Protein AF-A0A7X8ZPP8-F1 (afdb_monomer_lite)

Foldseek 3Di:
DPPVQQQDFLVVFPPCDPVNSVFCVVVVHGTNVSLLPQFFPDKDDQQDADAPVRDPDFFDKHWAKKAWADWDWDADPDPVTIWIWTWIHGPVGAIEIETAVVNPVCPVVRDHGAMWTKTFTWGCDPNHIYGDGIDTHHPVDPPQRNFIAGHGDGGDPDDSVNSLSSNVSPDLVDADQAPDDPVVCVVVVADGLSQLSCCCHTNPDVVSVVRSVVNVVVSVVVVVVVVVVVVVVVPPDDQDQDDDDPVNVVVCVPDPDHDDPVRVVVVVVVSCVSRDPDD

Sequence (279 aa):
MYRAELTKSLSSLPGVGKATIADYKNLKLSSLYDLLNLSPRLYDDRSQELTLSQLTTDKAQLVCKIKILDHTYFGERSARGRTLKVIAQDLKGTRLSLLCFGRNFLDRMLVVGSVWYFVGTVNHNMYEWQSSSFEVFNSAIKAGFGQILPIYPLSGNLNQKVIRRDMRNIPSNNTFEDELSEDIRTRQHLFSTDRAIREYNFPTNMCMQDIARKTLAFTELFYLELQILRNFTHQKHPVKEIQLTTLEKKLIASLPFSLTESQEKVLKEIRSDLSHKEM

Secondary structure (DSSP, 8-state):
--HHHHTSBGGGSTT--HHHHHHHHHTT--BHHHHHT---SEEEE--S---GGG--STTEEEEEEEEEEEEEEEE-SSTTTEEEEEEEEETT--EEEEEETT-TTHHHHS-TT-EEEEEEEEEEETTEEEEEEEEEEETTS-SSTTSEEEE----TT--HHHHHHHHHTS-TT-PPPPSS-HHHHHHHTPPPHHHHHHHHHS-SSHHHHHHHHHHHHHHHHHHHHHHHHHHHHHT----------HHHHHHHHHSSSPPPHHHHHHHHHHHHHHH----

pLDDT: mean 85.47, std 11.19, range [43.56, 97.06]

Radius of gyration: 30.18 Å; chains: 1; bounding box: 67×61×82 Å

Structure (mmCIF, N/CA/C/O backbone):
data_AF-A0A7X8ZPP8-F1
#
_entry.id   AF-A0A7X8ZPP8-F1
#
loop_
_atom_site.group_PDB
_atom_site.id
_atom_site.type_symbol
_atom_site.label_atom_id
_atom_site.label_alt_id
_atom_site.label_comp_id
_atom_site.label_asym_id
_atom_site.label_entity_id
_atom_site.label_seq_id
_atom_site.pdbx_PDB_ins_code
_atom_site.Cartn_x
_atom_site.Cartn_y
_atom_site.Cartn_z
_atom_site.occupancy
_atom_site.B_iso_or_equiv
_atom_site.auth_seq_id
_atom_site.auth_comp_id
_atom_site.auth_asym_id
_atom_site.auth_atom_id
_atom_site.pdbx_PDB_model_num
ATOM 1 N N . MET A 1 1 ? -11.664 -16.940 13.142 1.00 50.59 1 MET A N 1
ATOM 2 C CA . MET A 1 1 ? -10.310 -17.531 13.100 1.00 50.59 1 MET A CA 1
ATOM 3 C C . MET A 1 1 ? -9.886 -17.961 14.496 1.00 50.59 1 MET A C 1
ATOM 5 O O . MET A 1 1 ? -10.017 -17.177 15.428 1.00 50.59 1 MET A O 1
ATOM 9 N N . TYR A 1 2 ? -9.260 -19.136 14.641 1.00 47.59 2 TYR A N 1
ATOM 10 C CA . TYR A 1 2 ? -8.505 -19.444 15.858 1.00 47.59 2 TYR A CA 1
ATOM 11 C C . TYR A 1 2 ? -7.312 -18.484 15.969 1.00 47.59 2 TYR A C 1
ATOM 13 O O . TYR A 1 2 ? -6.327 -18.617 15.242 1.00 47.59 2 TYR A O 1
ATOM 21 N N . ARG A 1 3 ? -7.397 -17.518 16.896 1.00 57.09 3 ARG A N 1
ATOM 22 C CA . ARG A 1 3 ? -6.348 -16.536 17.255 1.00 57.09 3 ARG A CA 1
ATOM 23 C C . ARG A 1 3 ? -4.916 -17.106 17.277 1.00 57.09 3 ARG A C 1
ATOM 25 O O . ARG A 1 3 ? -3.973 -16.371 17.015 1.00 57.09 3 ARG A O 1
ATOM 32 N N . ALA A 1 4 ? -4.757 -18.400 17.555 1.00 60.41 4 ALA A N 1
ATOM 33 C CA . ALA A 1 4 ? -3.478 -19.097 17.674 1.00 60.41 4 ALA A CA 1
ATOM 34 C C . ALA A 1 4 ? -2.614 -19.136 16.397 1.00 60.41 4 ALA A C 1
ATOM 36 O O . ALA A 1 4 ? -1.395 -19.234 16.496 1.00 60.41 4 ALA A O 1
ATOM 37 N N . GLU A 1 5 ? -3.197 -19.083 15.195 1.00 69.25 5 GLU A N 1
ATOM 38 C CA . GLU A 1 5 ? -2.392 -19.127 13.964 1.00 69.25 5 GLU A CA 1
ATOM 39 C C . GLU A 1 5 ? -1.838 -17.761 13.550 1.00 69.25 5 GLU A C 1
ATOM 41 O O . GLU A 1 5 ? -0.750 -17.695 12.983 1.00 69.25 5 GLU A O 1
ATOM 46 N N . LEU A 1 6 ? -2.538 -16.672 13.872 1.00 71.69 6 LEU A N 1
ATOM 47 C CA . LEU A 1 6 ? -2.096 -15.306 13.568 1.00 71.69 6 LEU A CA 1
ATOM 48 C C . LEU A 1 6 ? -1.015 -14.802 14.522 1.00 71.69 6 LEU A C 1
ATOM 50 O O . LEU A 1 6 ? -0.241 -13.921 14.157 1.00 71.69 6 LEU A O 1
ATOM 54 N N . THR A 1 7 ? -0.928 -15.382 15.719 1.00 80.38 7 THR A N 1
ATOM 55 C CA . THR A 1 7 ? 0.147 -15.109 16.680 1.00 80.38 7 THR A CA 1
ATOM 56 C C . THR A 1 7 ? 1.445 -15.842 16.341 1.00 80.38 7 THR A C 1
ATOM 58 O O . THR A 1 7 ? 2.456 -15.629 17.013 1.00 80.38 7 THR A O 1
ATOM 61 N N . LYS A 1 8 ? 1.460 -16.681 15.290 1.00 85.06 8 LYS A N 1
ATOM 62 C CA . LYS A 1 8 ? 2.694 -17.295 14.790 1.00 85.06 8 LYS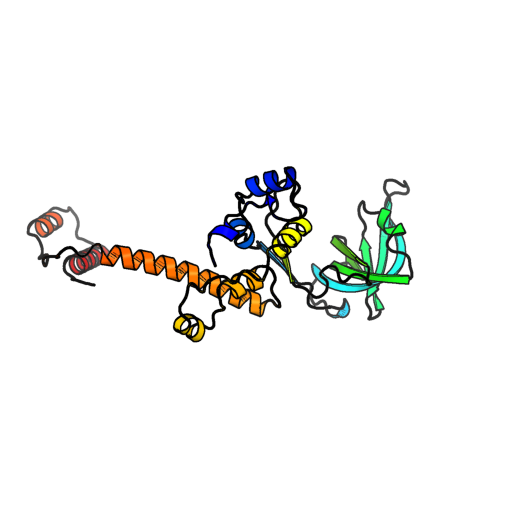 A CA 1
ATOM 63 C C . LYS A 1 8 ? 3.693 -16.211 14.397 1.00 85.06 8 LYS A C 1
ATOM 65 O O . LYS A 1 8 ? 3.344 -15.161 13.854 1.00 85.06 8 LYS A O 1
ATOM 70 N N . SER A 1 9 ? 4.963 -16.500 14.661 1.00 88.38 9 SER A N 1
ATOM 71 C CA . SER A 1 9 ? 6.057 -15.603 14.315 1.00 88.38 9 SER A CA 1
ATOM 72 C C . SER A 1 9 ? 6.215 -15.471 12.799 1.00 88.38 9 SER A C 1
ATOM 74 O O . SER A 1 9 ? 5.992 -16.424 12.045 1.00 88.38 9 SER A O 1
ATOM 76 N N . LEU A 1 10 ? 6.695 -14.304 12.367 1.00 88.31 10 LEU A N 1
ATOM 77 C CA . LEU A 1 10 ? 7.056 -14.009 10.977 1.00 88.31 10 LEU A CA 1
ATOM 78 C C . LEU A 1 10 ? 8.102 -14.975 10.396 1.00 88.31 10 LEU A C 1
ATOM 80 O O . LEU A 1 10 ? 8.176 -15.129 9.182 1.00 88.31 10 LEU A O 1
ATOM 84 N N . SER A 1 11 ? 8.875 -15.669 11.240 1.00 88.44 11 SER A N 1
ATOM 85 C CA . SER A 1 11 ? 9.821 -16.712 10.813 1.00 88.44 11 SER A CA 1
ATOM 86 C C . SER A 1 11 ? 9.164 -17.912 10.124 1.00 88.44 11 SER A C 1
ATOM 88 O O . SER A 1 11 ? 9.857 -18.683 9.467 1.00 88.44 11 SER A O 1
ATOM 90 N N . SER A 1 12 ? 7.848 -18.084 10.276 1.00 88.19 12 SER A N 1
ATOM 91 C CA . SER A 1 12 ? 7.092 -19.138 9.593 1.00 88.19 12 SER A CA 1
ATOM 92 C C . SER A 1 12 ? 6.910 -18.882 8.093 1.00 88.19 12 SER A C 1
ATOM 94 O O . SER A 1 12 ? 6.611 -19.818 7.352 1.00 88.19 12 SER A O 1
ATOM 96 N N . LEU A 1 13 ? 7.102 -17.641 7.629 1.00 87.56 13 LEU A N 1
ATOM 97 C CA . LEU A 1 13 ? 6.945 -17.289 6.223 1.00 87.56 13 LEU A CA 1
ATOM 98 C C . LEU A 1 13 ? 8.173 -17.706 5.397 1.00 87.56 13 LEU A C 1
ATOM 100 O O . LEU A 1 13 ? 9.319 -17.480 5.806 1.00 87.56 13 LEU A O 1
ATOM 104 N N . PRO A 1 14 ? 7.966 -18.260 4.191 1.00 86.69 14 PRO A N 1
ATOM 105 C CA . PRO A 1 14 ? 9.067 -18.670 3.336 1.00 86.69 14 PRO A CA 1
ATOM 106 C C . PRO A 1 14 ? 9.884 -17.453 2.885 1.00 86.69 14 PRO A C 1
ATOM 108 O O . PRO A 1 14 ? 9.355 -16.469 2.367 1.00 86.69 14 PRO A O 1
ATOM 111 N N . GLY A 1 15 ? 11.206 -17.535 3.058 1.00 84.19 15 GLY A N 1
ATOM 112 C CA . GLY A 1 15 ? 12.135 -16.474 2.663 1.00 84.19 15 GLY A CA 1
ATOM 113 C C . GLY A 1 15 ? 12.248 -15.310 3.653 1.00 84.19 15 GLY A C 1
ATOM 114 O O . GLY A 1 15 ? 12.844 -14.289 3.293 1.00 84.19 15 GLY A O 1
ATOM 115 N N . VAL A 1 16 ? 11.707 -15.444 4.870 1.00 89.25 16 VAL A N 1
ATOM 116 C CA . VAL A 1 16 ? 11.906 -14.498 5.978 1.00 89.25 16 VAL A CA 1
ATOM 117 C C . VAL A 1 16 ? 13.042 -14.995 6.877 1.00 89.25 16 VAL A C 1
ATOM 119 O O . VAL A 1 16 ? 12.893 -15.929 7.660 1.00 89.25 16 VAL A O 1
ATOM 122 N N . GLY A 1 17 ? 14.219 -14.379 6.732 1.00 89.69 17 GLY A N 1
ATOM 123 C CA . GLY A 1 17 ? 15.415 -14.709 7.513 1.00 89.69 17 GLY A CA 1
ATOM 124 C C . GLY A 1 17 ? 15.583 -13.846 8.768 1.00 89.69 17 GLY A C 1
ATOM 125 O O . GLY A 1 17 ? 14.844 -12.889 8.995 1.00 89.69 17 GLY A O 1
ATOM 126 N N . LYS A 1 18 ? 16.624 -14.132 9.565 1.00 89.50 18 LYS A N 1
ATOM 127 C CA . LYS A 1 18 ? 16.935 -13.392 10.808 1.00 89.50 18 LYS A CA 1
ATOM 128 C C . LYS A 1 18 ? 17.072 -11.877 10.597 1.00 89.50 18 LYS A C 1
ATOM 130 O O . LYS A 1 18 ? 16.574 -11.113 11.416 1.00 89.50 18 LYS A O 1
ATOM 135 N N . ALA A 1 19 ? 17.709 -11.457 9.501 1.00 89.50 19 ALA A N 1
ATOM 136 C CA . ALA A 1 19 ? 17.860 -10.043 9.152 1.00 89.50 19 ALA A CA 1
ATOM 137 C C . ALA A 1 19 ? 16.503 -9.371 8.876 1.00 89.50 19 ALA A C 1
ATOM 139 O O . ALA A 1 19 ? 16.194 -8.345 9.469 1.00 89.50 19 ALA A O 1
ATOM 140 N N . THR A 1 20 ? 15.651 -10.003 8.063 1.00 91.25 20 THR A N 1
ATOM 141 C CA . THR A 1 20 ? 14.299 -9.507 7.754 1.00 91.25 20 THR A CA 1
ATOM 142 C C . THR A 1 20 ? 13.436 -9.392 9.013 1.00 91.25 20 THR A C 1
ATOM 144 O O . THR A 1 20 ? 12.707 -8.422 9.177 1.00 91.25 20 THR A O 1
ATOM 147 N N . ILE A 1 21 ? 13.550 -10.347 9.944 1.00 93.06 21 ILE A N 1
ATOM 148 C CA . ILE A 1 21 ? 12.845 -10.299 11.235 1.00 93.06 21 ILE A CA 1
ATOM 149 C C . ILE A 1 21 ? 13.318 -9.115 12.085 1.00 93.06 21 ILE A C 1
ATOM 151 O O . ILE A 1 21 ? 12.498 -8.474 12.737 1.00 93.06 21 ILE A O 1
ATOM 155 N N . ALA A 1 22 ? 14.621 -8.820 12.102 1.00 93.06 22 ALA A N 1
ATOM 156 C CA . ALA A 1 22 ? 15.146 -7.661 12.822 1.00 93.06 22 ALA A CA 1
ATOM 157 C C . ALA A 1 22 ? 14.585 -6.349 12.249 1.00 93.06 22 ALA A C 1
ATOM 159 O O . ALA A 1 22 ? 14.131 -5.494 13.007 1.00 93.06 22 ALA A O 1
ATOM 160 N N . ASP A 1 23 ? 14.514 -6.236 10.922 1.00 93.62 23 ASP A N 1
ATOM 161 C CA . ASP A 1 23 ? 13.923 -5.070 10.265 1.00 93.62 23 ASP A CA 1
ATOM 162 C C . ASP A 1 23 ? 12.411 -4.951 10.540 1.00 93.62 23 ASP A C 1
ATOM 164 O O . ASP A 1 23 ? 11.914 -3.856 10.810 1.00 93.62 23 ASP A O 1
ATOM 168 N N . TYR A 1 24 ? 11.672 -6.067 10.563 1.00 94.62 24 TYR A N 1
ATOM 169 C CA . TYR A 1 24 ? 10.256 -6.076 10.954 1.00 94.62 24 TYR A CA 1
ATOM 170 C C . TYR A 1 24 ? 10.042 -5.663 12.415 1.00 94.62 24 TYR A C 1
ATOM 172 O O . TYR A 1 24 ? 9.111 -4.912 12.711 1.00 94.62 24 TYR A O 1
ATOM 180 N N . LYS A 1 25 ? 10.936 -6.059 13.327 1.00 93.88 25 LYS A N 1
ATOM 181 C CA . LYS A 1 25 ? 10.892 -5.608 14.727 1.00 93.88 25 LYS A CA 1
ATOM 182 C C . LYS A 1 25 ? 11.075 -4.099 14.860 1.00 93.88 25 LYS A C 1
ATOM 184 O O . LYS A 1 25 ? 10.429 -3.500 15.716 1.00 93.88 25 LYS A O 1
ATOM 189 N N . ASN A 1 26 ? 11.876 -3.467 14.000 1.00 93.81 26 ASN A N 1
ATOM 190 C CA . ASN A 1 26 ? 11.997 -2.004 13.975 1.00 93.81 26 ASN A CA 1
ATOM 191 C C . ASN A 1 26 ? 10.672 -1.322 13.587 1.00 93.81 26 ASN A C 1
ATOM 193 O O . ASN A 1 26 ? 10.409 -0.201 14.015 1.00 93.81 26 ASN A O 1
ATOM 197 N N . LEU A 1 27 ? 9.819 -2.006 12.816 1.00 92.44 27 LEU A N 1
ATOM 198 C CA . LEU A 1 27 ? 8.443 -1.590 12.517 1.00 92.44 27 LEU A CA 1
ATOM 199 C C . LEU A 1 27 ? 7.430 -2.023 13.592 1.00 92.44 27 LEU A C 1
ATOM 201 O O . LEU A 1 27 ? 6.233 -1.821 13.410 1.00 92.44 27 LEU A O 1
ATOM 205 N N . LYS A 1 28 ? 7.897 -2.590 14.713 1.00 93.81 28 LYS A N 1
ATOM 206 C CA . LYS A 1 28 ? 7.081 -3.172 15.791 1.00 93.81 28 LYS A CA 1
ATOM 207 C C . LYS A 1 28 ? 6.188 -4.331 15.329 1.00 93.81 28 LYS A C 1
ATOM 209 O O . LYS A 1 28 ? 5.143 -4.572 15.920 1.00 93.81 28 LYS A O 1
ATOM 214 N N . LEU A 1 29 ? 6.614 -5.064 14.300 1.00 93.69 29 LEU A N 1
ATOM 215 C CA . LEU A 1 29 ? 5.901 -6.227 13.776 1.00 93.69 29 LEU A CA 1
ATOM 216 C C . LEU A 1 29 ? 6.565 -7.511 14.278 1.00 93.69 29 LEU A C 1
ATOM 218 O O . LEU A 1 29 ? 7.774 -7.703 14.119 1.00 93.69 29 LEU A O 1
ATOM 222 N N . SER A 1 30 ? 5.780 -8.395 14.890 1.00 91.75 30 SER A N 1
ATOM 223 C CA . SER A 1 30 ? 6.278 -9.625 15.519 1.00 91.75 30 SER A CA 1
ATOM 224 C C . SER A 1 30 ? 5.565 -10.893 15.048 1.00 91.75 30 SER A C 1
ATOM 226 O O . SER A 1 30 ? 6.145 -11.985 15.098 1.00 91.75 30 SER A O 1
ATOM 228 N N . SER A 1 31 ? 4.342 -10.745 14.543 1.00 92.00 31 SER A N 1
ATOM 229 C CA . SER A 1 31 ? 3.442 -11.837 14.188 1.00 92.00 31 SER A CA 1
ATOM 230 C C . SER A 1 31 ? 2.804 -11.651 12.810 1.00 92.00 31 SER A C 1
ATOM 232 O O . SER A 1 31 ? 2.847 -10.563 12.230 1.00 92.00 31 SER A O 1
ATOM 234 N N . LEU A 1 32 ? 2.189 -12.718 12.286 1.00 90.00 32 LEU A N 1
ATOM 235 C CA . LEU A 1 32 ? 1.402 -12.647 11.049 1.00 90.00 32 LEU A CA 1
ATOM 236 C C . LEU A 1 32 ? 0.230 -11.659 11.177 1.00 90.00 32 LEU A C 1
ATOM 238 O O . LEU A 1 32 ? -0.088 -10.968 10.212 1.00 90.00 32 LEU A O 1
ATOM 242 N N . TYR A 1 33 ? -0.370 -11.559 12.369 1.00 87.06 33 TYR A N 1
ATOM 243 C CA . TYR A 1 33 ? -1.393 -10.561 12.692 1.00 87.06 33 TYR A CA 1
ATOM 244 C C . TYR A 1 33 ? -0.894 -9.134 12.473 1.00 87.06 33 TYR A C 1
ATOM 246 O O . TYR A 1 33 ? -1.544 -8.345 11.789 1.00 87.06 33 TYR A O 1
ATOM 254 N N . ASP A 1 34 ? 0.271 -8.813 13.042 1.00 90.69 34 ASP A N 1
ATOM 255 C CA . ASP A 1 34 ? 0.838 -7.467 12.958 1.00 90.69 34 ASP A CA 1
ATOM 256 C C . ASP A 1 34 ? 1.119 -7.103 11.498 1.00 90.69 34 ASP A C 1
ATOM 258 O O . ASP A 1 34 ? 0.855 -5.981 11.073 1.00 90.69 34 ASP A O 1
ATOM 262 N N . LEU A 1 35 ? 1.622 -8.066 10.718 1.00 91.69 35 LEU A N 1
ATOM 263 C CA . LEU A 1 35 ? 1.911 -7.860 9.304 1.00 91.69 35 LEU A CA 1
ATOM 264 C C . LEU A 1 35 ? 0.636 -7.596 8.490 1.00 91.69 35 LEU A C 1
ATOM 266 O O . LEU A 1 35 ? 0.634 -6.663 7.698 1.00 91.69 35 LEU A O 1
ATOM 270 N N . LEU A 1 36 ? -0.452 -8.342 8.714 1.00 89.00 36 LEU A N 1
ATOM 271 C CA . LEU A 1 36 ? -1.734 -8.117 8.019 1.00 89.00 36 LEU A CA 1
ATOM 272 C C . LEU A 1 36 ? -2.368 -6.765 8.345 1.00 89.00 36 LEU A C 1
ATOM 274 O O . LEU A 1 36 ? -2.995 -6.153 7.479 1.00 89.00 36 LEU A O 1
ATOM 278 N N . ASN A 1 37 ? -2.188 -6.306 9.583 1.00 87.88 37 ASN A N 1
ATOM 279 C CA . ASN A 1 37 ? -2.678 -5.012 10.047 1.00 87.88 37 ASN A CA 1
ATOM 280 C C . ASN A 1 37 ? -1.734 -3.852 9.712 1.00 87.88 37 ASN A C 1
ATOM 282 O O . ASN A 1 37 ? -2.053 -2.691 9.988 1.00 87.88 37 ASN A O 1
ATOM 286 N N . LEU A 1 38 ? -0.582 -4.129 9.093 1.00 92.69 38 LEU A N 1
ATOM 287 C CA . LEU A 1 38 ? 0.282 -3.081 8.587 1.00 92.69 38 LEU A CA 1
ATOM 288 C C . LEU A 1 38 ? -0.425 -2.362 7.437 1.00 92.69 38 LEU A C 1
ATOM 290 O O . LEU A 1 38 ? -0.516 -2.867 6.324 1.00 92.69 38 LEU A O 1
ATOM 294 N N . SER A 1 39 ? -0.890 -1.146 7.699 1.00 91.56 39 SER A N 1
ATOM 295 C CA . SER A 1 39 ? -1.604 -0.359 6.697 1.00 91.56 39 SER A CA 1
ATOM 296 C C . SER A 1 39 ? -0.669 0.166 5.596 1.00 91.56 39 SER A C 1
ATOM 298 O O . SER A 1 39 ? 0.375 0.757 5.910 1.00 91.56 39 SER A O 1
ATOM 300 N N . PRO A 1 40 ? -1.040 0.027 4.307 1.00 95.00 40 PRO A N 1
ATOM 301 C CA . PRO A 1 40 ? -0.387 0.757 3.228 1.00 95.00 40 PRO A CA 1
ATOM 302 C C . PRO A 1 40 ? -0.494 2.271 3.458 1.00 95.00 40 PRO A C 1
ATOM 304 O O . PRO A 1 40 ? -1.539 2.781 3.852 1.00 95.00 40 PRO A O 1
ATOM 307 N N . ARG A 1 41 ? 0.586 3.008 3.187 1.00 94.44 41 ARG A N 1
ATOM 308 C CA . ARG A 1 41 ? 0.603 4.481 3.220 1.00 94.44 41 ARG A CA 1
ATOM 309 C C . ARG A 1 41 ? -0.027 5.085 1.971 1.00 94.44 41 ARG A C 1
ATOM 311 O O . ARG A 1 41 ? -0.630 6.147 2.041 1.00 94.44 41 ARG A O 1
ATOM 318 N N . LEU A 1 42 ? 0.188 4.432 0.834 1.00 92.75 42 LEU A N 1
ATOM 319 C CA . LEU A 1 42 ? -0.253 4.848 -0.493 1.00 92.75 42 LEU A CA 1
ATOM 320 C C . LEU A 1 42 ? -0.488 3.604 -1.353 1.00 92.75 42 LEU A C 1
ATOM 322 O O . LEU A 1 42 ? -0.045 2.508 -1.001 1.00 92.75 42 LEU A O 1
ATOM 326 N N . TYR A 1 43 ? -1.124 3.795 -2.503 1.00 91.94 43 TYR A N 1
ATOM 327 C CA . TYR A 1 43 ? -1.281 2.773 -3.530 1.00 91.94 43 TYR A CA 1
ATOM 328 C C . TYR A 1 43 ? -0.689 3.284 -4.839 1.00 91.94 43 TYR A C 1
ATOM 330 O O . TYR A 1 43 ? -0.866 4.443 -5.202 1.00 91.94 43 TYR A O 1
ATOM 338 N N . ASP A 1 44 ? 0.042 2.411 -5.516 1.00 88.50 44 ASP A N 1
ATOM 339 C CA . ASP A 1 44 ? 0.571 2.625 -6.856 1.00 88.50 44 ASP A CA 1
ATOM 340 C C . ASP A 1 44 ? -0.379 1.946 -7.847 1.00 88.50 44 ASP A C 1
ATOM 342 O O . ASP A 1 44 ? -0.378 0.714 -7.967 1.00 88.50 44 ASP A O 1
ATOM 346 N N . ASP A 1 45 ? -1.248 2.734 -8.480 1.00 87.62 45 ASP A N 1
ATOM 347 C CA . ASP A 1 45 ? -2.239 2.228 -9.426 1.00 87.62 45 ASP A CA 1
ATOM 348 C C . ASP A 1 45 ? -1.597 1.987 -10.797 1.00 87.62 45 ASP A C 1
ATOM 350 O O . ASP A 1 45 ? -1.305 2.910 -11.557 1.00 87.62 45 ASP A O 1
ATOM 354 N N . ARG A 1 46 ? -1.386 0.706 -11.113 1.00 86.75 46 ARG A N 1
ATOM 355 C CA . ARG A 1 46 ? -0.888 0.243 -12.413 1.00 86.75 46 ARG A CA 1
ATOM 356 C C . ARG A 1 46 ? -1.965 -0.517 -13.187 1.00 86.75 46 ARG A C 1
ATOM 358 O O . ARG A 1 46 ? -1.624 -1.325 -14.052 1.00 86.75 46 ARG A O 1
ATOM 365 N N . SER A 1 47 ? -3.243 -0.332 -12.838 1.00 82.19 47 SER A N 1
ATOM 366 C CA . SER A 1 47 ? -4.376 -1.045 -13.439 1.00 82.19 47 SER A CA 1
ATOM 367 C C . SER A 1 47 ? -4.759 -0.504 -14.815 1.00 82.19 47 SER A C 1
ATOM 369 O O . SER A 1 47 ? -5.150 -1.278 -15.688 1.00 82.19 47 SER A O 1
ATOM 371 N N . GLN A 1 48 ? -4.605 0.804 -15.024 1.00 81.12 48 GLN A N 1
ATOM 372 C CA . GLN A 1 48 ? -4.988 1.466 -16.264 1.00 81.12 48 GLN A CA 1
ATOM 373 C C . GLN A 1 48 ? -3.789 1.656 -17.189 1.00 81.12 48 GLN A C 1
ATOM 375 O O . GLN A 1 48 ? -2.799 2.296 -16.835 1.00 81.12 48 GLN A O 1
ATOM 380 N N . GLU A 1 49 ? -3.904 1.122 -18.405 1.00 82.06 49 GLU A N 1
ATOM 381 C CA . GLU A 1 49 ? -2.978 1.451 -19.481 1.00 82.06 49 GLU A CA 1
ATOM 382 C C . GLU A 1 49 ? -3.333 2.826 -20.044 1.00 82.06 49 GLU A C 1
ATOM 384 O O . GLU A 1 49 ? -4.406 3.018 -20.618 1.00 82.06 49 GLU A O 1
ATOM 389 N N . LEU A 1 50 ? -2.416 3.776 -19.898 1.00 83.44 50 LEU A N 1
ATOM 390 C CA . LEU A 1 50 ? -2.531 5.098 -20.500 1.00 83.44 50 LEU A CA 1
ATOM 391 C C . LEU A 1 50 ? -1.588 5.200 -21.698 1.00 83.44 50 LEU A C 1
ATOM 393 O O . LEU A 1 50 ? -0.563 4.530 -21.777 1.00 83.44 50 LEU A O 1
ATOM 397 N N . THR A 1 51 ? -1.928 6.055 -22.650 1.00 83.25 51 THR A N 1
ATOM 398 C CA . THR A 1 51 ? -1.036 6.446 -23.750 1.00 83.25 51 THR A CA 1
ATOM 399 C C . THR A 1 51 ? -0.513 7.851 -23.509 1.00 83.25 51 THR A C 1
ATOM 401 O O . THR A 1 51 ? -1.157 8.639 -22.817 1.00 83.25 51 THR A O 1
ATOM 404 N N . LEU A 1 52 ? 0.641 8.193 -24.087 1.00 82.69 52 LEU A N 1
ATOM 405 C CA . LEU A 1 52 ? 1.237 9.523 -23.897 1.00 82.69 52 LEU A CA 1
ATOM 406 C C . LEU A 1 52 ? 0.293 10.633 -24.368 1.00 82.69 52 LEU A C 1
ATOM 408 O O . LEU A 1 52 ? 0.202 11.680 -23.739 1.00 82.69 52 LEU A O 1
ATOM 412 N N . SER A 1 53 ? -0.475 10.376 -25.428 1.00 81.06 53 SER A N 1
ATOM 413 C CA . SER A 1 53 ? -1.463 11.320 -25.963 1.00 81.06 53 SER A CA 1
ATOM 414 C C . SER A 1 53 ? -2.675 11.548 -25.047 1.00 81.06 53 SER A C 1
ATOM 416 O O . SER A 1 53 ? -3.442 12.471 -25.293 1.00 81.06 53 SER A O 1
ATOM 418 N N . GLN A 1 54 ? -2.896 10.699 -24.036 1.00 81.50 54 GLN A N 1
ATOM 419 C CA . GLN A 1 54 ? -4.005 10.830 -23.078 1.00 81.50 54 GLN A CA 1
ATOM 420 C C . GLN A 1 54 ? -3.618 11.619 -21.824 1.00 81.50 54 GLN A C 1
ATOM 422 O O . GLN A 1 54 ? -4.474 11.872 -20.979 1.00 81.50 54 GLN A O 1
ATOM 427 N N . LEU A 1 55 ? -2.346 11.985 -21.673 1.00 79.94 55 LEU A N 1
ATOM 428 C CA . LEU A 1 55 ? -1.882 12.693 -20.491 1.00 79.94 55 LEU A CA 1
ATOM 429 C C . LEU A 1 55 ? -2.325 14.151 -20.544 1.00 79.94 55 LEU A C 1
ATOM 431 O O . LEU A 1 55 ? -1.966 14.900 -21.447 1.00 79.94 55 LEU A O 1
ATOM 435 N N . THR A 1 56 ? -3.109 14.547 -19.547 1.00 69.19 56 THR A N 1
ATOM 436 C CA . THR A 1 56 ? -3.680 15.895 -19.427 1.00 69.19 56 THR A CA 1
ATOM 437 C C . THR A 1 56 ? -2.810 16.846 -18.612 1.00 69.19 56 THR A C 1
ATOM 439 O O . THR A 1 56 ? -3.125 18.029 -18.506 1.00 69.19 56 THR A O 1
ATOM 442 N N . THR A 1 57 ? -1.759 16.343 -17.964 1.00 71.00 57 THR A N 1
ATOM 443 C CA . THR A 1 57 ? -0.990 17.095 -16.967 1.00 71.00 57 THR A CA 1
ATOM 444 C C . THR A 1 57 ? 0.489 16.748 -17.052 1.00 71.00 57 THR A C 1
ATOM 446 O O . THR A 1 57 ? 0.859 15.582 -17.202 1.00 71.00 57 THR A O 1
ATOM 449 N N . ASP A 1 58 ? 1.337 17.763 -16.898 1.00 69.69 58 ASP A N 1
ATOM 450 C CA . ASP A 1 58 ? 2.769 17.571 -16.696 1.00 69.69 58 ASP A CA 1
ATOM 451 C C . ASP A 1 58 ? 3.024 16.862 -15.356 1.00 69.69 58 ASP A C 1
ATOM 453 O O . ASP A 1 58 ? 2.415 17.211 -14.346 1.00 69.69 58 ASP A O 1
ATOM 457 N N . LYS A 1 59 ? 3.943 15.886 -15.324 1.00 75.56 59 LYS A N 1
ATOM 458 C CA . LYS A 1 59 ? 4.238 15.010 -14.165 1.00 75.56 59 LYS A CA 1
ATOM 459 C C . LYS A 1 59 ? 3.176 13.949 -13.862 1.00 75.56 59 LYS A C 1
ATOM 461 O O . LYS A 1 59 ? 3.084 13.484 -12.726 1.00 75.56 59 LYS A O 1
ATOM 466 N N . ALA A 1 60 ? 2.410 13.514 -14.858 1.00 79.69 60 ALA A N 1
ATOM 467 C CA . ALA A 1 60 ? 1.512 12.376 -14.695 1.00 79.69 60 ALA A CA 1
ATOM 468 C C . ALA A 1 60 ? 2.284 11.047 -14.578 1.00 79.69 60 ALA A C 1
ATOM 470 O O . ALA A 1 60 ? 3.336 10.853 -15.198 1.00 79.69 60 ALA A O 1
ATOM 471 N N . GLN A 1 61 ? 1.747 10.115 -13.789 1.00 85.12 61 GLN A N 1
ATOM 472 C CA . GLN A 1 61 ? 2.199 8.729 -13.798 1.00 85.12 61 GLN A CA 1
ATOM 473 C C . GLN A 1 61 ? 1.654 8.040 -15.053 1.00 85.12 61 GLN A C 1
ATOM 475 O O . GLN A 1 61 ? 0.455 8.066 -15.315 1.00 85.12 61 GLN A O 1
ATOM 480 N N . LEU A 1 62 ? 2.541 7.422 -15.826 1.00 87.06 62 LEU A N 1
ATOM 481 C CA . LEU A 1 62 ? 2.204 6.700 -17.044 1.00 87.06 62 LEU A CA 1
ATOM 482 C C . LEU A 1 62 ? 2.533 5.221 -16.862 1.00 87.06 62 LEU A C 1
ATOM 484 O O . LEU A 1 62 ? 3.670 4.861 -16.547 1.00 87.06 62 LEU A O 1
ATOM 488 N N . VAL A 1 63 ? 1.538 4.375 -17.116 1.00 89.12 63 VAL A N 1
ATOM 489 C CA . VAL A 1 63 ? 1.675 2.920 -17.197 1.00 89.12 63 VAL A CA 1
ATOM 490 C C . VAL A 1 63 ? 1.305 2.496 -18.610 1.00 89.12 63 VAL A C 1
ATOM 492 O O . VAL A 1 63 ? 0.162 2.655 -19.024 1.00 89.12 63 VAL A O 1
ATOM 495 N N . CYS A 1 64 ? 2.274 2.006 -19.385 1.00 89.38 64 CYS A N 1
ATOM 496 C CA . CYS A 1 64 ? 2.042 1.647 -20.786 1.00 89.38 64 CYS A CA 1
ATOM 497 C C . CYS A 1 64 ? 3.051 0.620 -21.306 1.00 89.38 64 CYS A C 1
ATOM 499 O O . CYS A 1 64 ? 4.046 0.313 -20.651 1.00 89.38 64 CYS A O 1
ATOM 501 N N . LYS A 1 65 ? 2.815 0.086 -22.507 1.00 90.62 65 LYS A N 1
ATOM 502 C CA . LYS A 1 65 ? 3.839 -0.655 -23.253 1.00 90.62 65 LYS A CA 1
ATOM 503 C C . LYS A 1 65 ? 4.625 0.305 -24.133 1.00 90.62 65 LYS A C 1
ATOM 505 O O . LYS A 1 65 ? 4.033 1.067 -24.896 1.00 90.62 65 LYS A O 1
ATOM 510 N N . ILE A 1 66 ? 5.946 0.198 -24.074 1.00 92.62 66 ILE A N 1
ATOM 511 C CA . ILE A 1 66 ? 6.865 0.963 -24.910 1.00 92.62 66 ILE A CA 1
ATOM 512 C C . ILE A 1 66 ? 7.718 0.037 -25.770 1.00 92.62 6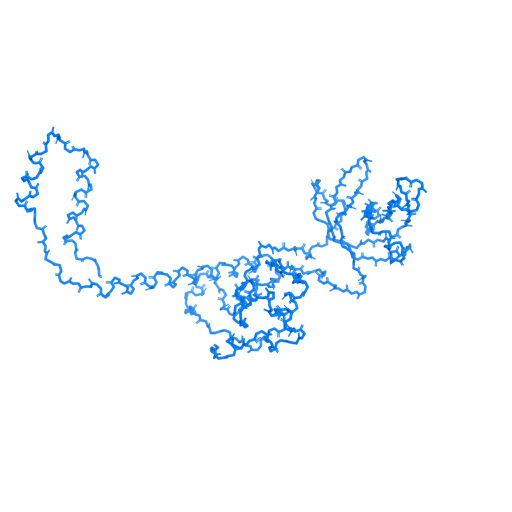6 ILE A C 1
ATOM 514 O O . ILE A 1 66 ? 8.119 -1.045 -25.336 1.00 92.62 66 ILE A O 1
ATOM 518 N N . LYS A 1 67 ? 8.021 0.475 -26.990 1.00 94.44 67 LYS A N 1
ATOM 519 C CA . LYS A 1 67 ? 9.013 -0.148 -27.868 1.00 94.44 67 LYS A CA 1
ATOM 520 C C . LYS A 1 67 ? 10.272 0.705 -27.882 1.00 94.44 67 LYS A C 1
ATOM 522 O O . LYS A 1 67 ? 10.186 1.912 -28.101 1.00 94.44 67 LYS A O 1
ATOM 527 N N . ILE A 1 68 ? 11.427 0.082 -27.678 1.00 96.06 68 ILE A N 1
ATOM 528 C CA . ILE A 1 68 ? 12.712 0.782 -27.732 1.00 96.06 68 ILE A CA 1
ATOM 529 C C . ILE A 1 68 ? 13.089 1.043 -29.190 1.00 96.06 68 ILE A C 1
ATOM 531 O O . ILE A 1 68 ? 13.051 0.129 -30.016 1.00 96.06 68 ILE A O 1
ATOM 535 N N . LEU A 1 69 ? 13.434 2.290 -29.504 1.00 95.81 69 LEU A N 1
ATOM 536 C CA . LEU A 1 69 ? 13.786 2.737 -30.849 1.00 95.81 69 LEU A CA 1
ATOM 537 C C . LEU A 1 69 ? 15.285 2.946 -31.019 1.00 95.81 69 LEU A C 1
ATOM 539 O O . LEU A 1 69 ? 15.825 2.534 -32.038 1.00 95.81 69 LEU A O 1
ATOM 543 N N . ASP A 1 70 ? 15.935 3.601 -30.058 1.00 95.69 70 ASP A N 1
ATOM 544 C CA . ASP A 1 70 ? 17.345 3.967 -30.189 1.00 95.69 70 ASP A CA 1
ATOM 545 C C . ASP A 1 70 ? 17.994 4.303 -28.838 1.00 95.69 70 ASP A C 1
ATOM 547 O O . ASP A 1 70 ? 17.304 4.615 -27.862 1.00 95.69 70 ASP A O 1
ATOM 551 N N . HIS A 1 71 ? 19.326 4.277 -28.793 1.00 95.00 71 HIS A N 1
ATOM 552 C CA . HIS A 1 71 ? 20.147 4.681 -27.655 1.00 95.00 71 HIS A CA 1
ATOM 553 C C . HIS A 1 71 ? 21.064 5.836 -28.030 1.00 95.00 71 HIS A C 1
ATOM 555 O O . HIS A 1 71 ? 21.898 5.738 -28.924 1.00 95.00 71 HIS A O 1
ATOM 561 N N . THR A 1 72 ? 20.985 6.912 -27.258 1.00 92.31 72 THR A N 1
ATOM 562 C CA . THR A 1 72 ? 21.870 8.070 -27.389 1.00 92.31 72 THR A CA 1
ATOM 563 C C . THR A 1 72 ? 22.557 8.360 -26.060 1.00 92.31 72 THR A C 1
ATOM 565 O O . THR A 1 72 ? 22.142 7.880 -25.006 1.00 92.31 72 THR A O 1
ATOM 568 N N . TYR A 1 73 ? 23.638 9.133 -26.096 1.00 91.06 73 TYR A N 1
ATOM 569 C CA . TYR A 1 73 ? 24.365 9.551 -24.901 1.00 91.06 73 TYR A CA 1
ATOM 570 C C . TYR A 1 73 ? 24.535 11.066 -24.914 1.00 91.06 73 TYR A C 1
ATOM 572 O O . TYR A 1 73 ? 24.855 11.644 -25.951 1.00 91.06 73 TYR A O 1
ATOM 580 N N . PHE A 1 74 ? 24.344 11.702 -23.762 1.00 87.19 74 PHE A N 1
ATOM 581 C CA . PHE A 1 74 ? 24.546 13.140 -23.575 1.00 87.19 74 PHE A CA 1
ATOM 582 C C . PHE A 1 74 ? 25.359 13.414 -22.299 1.00 87.19 74 PHE A C 1
ATOM 584 O O . PHE A 1 74 ? 25.493 12.534 -21.448 1.00 87.19 74 PHE A O 1
ATOM 591 N N . GLY A 1 75 ? 25.917 14.619 -22.164 1.00 83.00 75 GLY A N 1
ATOM 592 C CA . GLY A 1 75 ? 26.812 14.989 -21.058 1.00 83.00 75 GLY A CA 1
ATOM 593 C C . GLY A 1 75 ? 28.291 14.993 -21.455 1.00 83.00 75 GLY A C 1
ATOM 594 O O . GLY A 1 75 ? 28.625 15.108 -22.635 1.00 83.00 75 GLY A O 1
ATOM 595 N N . GLU A 1 76 ? 29.186 14.912 -20.470 1.00 75.00 76 GLU A N 1
ATOM 596 C CA . GLU A 1 76 ? 30.632 14.987 -20.705 1.00 75.00 76 GLU A CA 1
ATOM 597 C C . GLU A 1 76 ? 31.142 13.849 -21.605 1.00 75.00 76 GLU A C 1
ATOM 599 O O . GLU A 1 76 ? 30.672 12.713 -21.541 1.00 75.00 76 GLU A O 1
ATOM 604 N N . ARG A 1 77 ? 32.173 14.138 -22.413 1.00 64.25 77 ARG A N 1
ATOM 605 C CA . ARG A 1 77 ? 32.792 13.171 -23.345 1.00 64.25 77 ARG A CA 1
ATOM 606 C C . ARG A 1 77 ? 33.467 11.979 -22.654 1.00 64.25 77 ARG A C 1
ATOM 608 O O . ARG A 1 77 ? 33.764 10.987 -23.315 1.00 64.25 77 ARG A O 1
ATOM 615 N N . SER A 1 78 ? 33.721 12.059 -21.348 1.00 67.31 78 SER A N 1
ATOM 616 C CA . SER A 1 78 ? 34.303 10.958 -20.580 1.00 67.31 78 SER A CA 1
ATOM 617 C C . SER A 1 78 ? 33.291 9.828 -20.373 1.00 67.31 78 SER A C 1
ATOM 619 O O . SER A 1 78 ? 32.127 10.061 -20.047 1.00 67.31 78 SER A O 1
ATOM 621 N N . ALA A 1 79 ? 33.745 8.574 -20.476 1.00 62.81 79 ALA A N 1
ATOM 622 C CA . ALA A 1 79 ? 32.905 7.389 -20.279 1.00 62.81 79 ALA A CA 1
ATOM 623 C C . ALA A 1 79 ? 32.211 7.345 -18.899 1.00 62.81 79 ALA A C 1
ATOM 625 O O . ALA A 1 79 ? 31.168 6.704 -18.767 1.00 62.81 79 ALA A O 1
ATOM 626 N N . ARG A 1 80 ? 32.766 8.038 -17.892 1.00 62.53 80 ARG A N 1
ATOM 627 C CA . ARG A 1 80 ? 32.196 8.171 -16.539 1.00 62.53 80 ARG A CA 1
ATOM 628 C C . ARG A 1 80 ? 31.150 9.289 -16.398 1.00 62.53 80 ARG A C 1
ATOM 630 O O . ARG A 1 80 ? 30.366 9.222 -15.461 1.00 62.53 80 ARG A O 1
ATOM 637 N N . GLY A 1 81 ? 31.138 10.281 -17.295 1.00 71.19 81 GLY A N 1
ATOM 638 C CA . GLY A 1 81 ? 30.273 11.471 -17.215 1.00 71.19 81 GLY A CA 1
ATOM 639 C C . GLY A 1 81 ? 29.106 11.491 -18.212 1.00 71.19 81 GLY A C 1
ATOM 640 O O . GLY A 1 81 ? 28.221 12.339 -18.107 1.00 71.19 81 GLY A O 1
ATOM 641 N N . ARG A 1 82 ? 29.071 10.552 -19.168 1.00 84.50 82 ARG A N 1
ATOM 642 C CA . ARG A 1 82 ? 27.960 10.418 -20.121 1.00 84.50 82 ARG A CA 1
ATOM 643 C C . ARG A 1 82 ? 26.737 9.748 -19.488 1.00 84.50 82 ARG A C 1
ATOM 645 O O . ARG A 1 82 ? 26.857 8.727 -18.809 1.00 84.50 82 ARG A O 1
ATOM 652 N N . THR A 1 83 ? 25.559 10.284 -19.782 1.00 89.06 83 THR A N 1
ATOM 653 C CA . THR A 1 83 ? 24.258 9.740 -19.381 1.00 89.06 83 THR A CA 1
ATOM 654 C C . THR A 1 83 ? 23.562 9.119 -20.584 1.00 89.06 83 THR A C 1
ATOM 656 O O . THR A 1 83 ? 23.466 9.741 -21.643 1.00 89.06 83 THR A O 1
ATOM 659 N N . LEU A 1 84 ? 23.080 7.888 -20.423 1.00 92.81 84 LEU A N 1
ATOM 660 C CA . LEU A 1 84 ? 22.272 7.200 -21.424 1.00 92.81 84 LEU A CA 1
ATOM 661 C C . LEU A 1 84 ? 20.887 7.864 -21.555 1.00 92.81 84 LEU A C 1
ATOM 663 O O . LEU A 1 84 ? 20.187 8.085 -20.564 1.00 92.81 84 LEU A O 1
ATOM 667 N N . LYS A 1 85 ? 20.479 8.138 -22.793 1.00 94.00 85 LYS A N 1
ATOM 668 C CA . LYS A 1 85 ? 19.128 8.539 -23.195 1.00 94.00 85 LYS A CA 1
ATOM 669 C C . LYS A 1 85 ? 18.560 7.453 -24.105 1.00 94.00 85 LYS A C 1
ATOM 671 O O . LYS A 1 85 ? 19.026 7.275 -25.230 1.00 94.00 85 LYS A O 1
ATOM 676 N N . VAL A 1 86 ? 17.560 6.726 -23.615 1.00 95.56 86 VAL A N 1
ATOM 677 C CA . VAL A 1 86 ? 16.858 5.698 -24.396 1.00 95.56 86 VAL A CA 1
ATOM 678 C C . VAL A 1 86 ? 15.638 6.332 -25.046 1.00 95.56 86 VAL A C 1
ATOM 680 O O . VAL A 1 86 ? 14.786 6.887 -24.356 1.00 95.56 86 VAL A O 1
ATOM 683 N N . ILE A 1 87 ? 15.558 6.254 -26.369 1.00 95.06 87 ILE A N 1
ATOM 684 C CA . ILE A 1 87 ? 14.415 6.730 -27.142 1.00 95.06 87 ILE A CA 1
ATOM 685 C C . ILE A 1 87 ? 13.456 5.559 -27.300 1.00 95.06 87 ILE A C 1
ATOM 687 O O . ILE A 1 87 ? 13.815 4.508 -27.834 1.00 95.06 87 ILE A O 1
ATOM 691 N N . ALA A 1 88 ? 12.228 5.743 -26.841 1.00 95.31 88 ALA A N 1
ATOM 692 C CA . ALA A 1 88 ? 11.158 4.771 -26.940 1.00 95.31 88 ALA A CA 1
ATOM 693 C C . ALA A 1 88 ? 9.920 5.397 -27.590 1.00 95.31 88 ALA A C 1
ATOM 695 O O . ALA A 1 88 ? 9.833 6.612 -27.776 1.00 95.31 88 ALA A O 1
ATOM 696 N N . GLN A 1 89 ? 8.953 4.559 -27.940 1.00 93.75 89 GLN A N 1
ATOM 697 C CA . GLN A 1 89 ? 7.624 5.001 -28.347 1.00 93.75 89 GLN A CA 1
ATOM 698 C C . GLN A 1 89 ? 6.547 4.175 -27.657 1.00 93.75 89 GLN A C 1
ATOM 700 O O . GLN A 1 89 ? 6.746 2.979 -27.425 1.00 93.75 89 GLN A O 1
ATOM 705 N N . ASP A 1 90 ? 5.406 4.793 -27.365 1.00 91.12 90 ASP A N 1
ATOM 706 C CA . ASP A 1 90 ? 4.210 4.046 -26.981 1.00 91.12 90 ASP A CA 1
ATOM 707 C C . ASP A 1 90 ? 3.604 3.297 -28.185 1.00 91.12 90 ASP A C 1
ATOM 709 O O . ASP A 1 90 ? 4.048 3.428 -29.331 1.00 91.12 90 ASP A O 1
ATOM 713 N N . LEU A 1 91 ? 2.572 2.487 -27.938 1.00 82.75 91 LEU A N 1
ATOM 714 C CA . LEU A 1 91 ? 1.891 1.726 -28.993 1.00 82.75 91 LEU A CA 1
ATOM 715 C C . LEU A 1 91 ? 1.193 2.602 -30.047 1.00 82.75 91 LEU A C 1
ATOM 717 O O . LEU A 1 91 ? 0.895 2.104 -31.130 1.00 82.75 91 LEU A O 1
ATOM 721 N N . LYS A 1 92 ? 0.940 3.884 -29.755 1.00 86.31 92 LYS A N 1
ATOM 722 C CA . LYS A 1 92 ? 0.364 4.847 -30.704 1.00 86.31 92 LYS A CA 1
ATOM 723 C C . LYS A 1 92 ? 1.430 5.600 -31.507 1.00 86.31 92 LYS A C 1
ATOM 725 O O . LYS A 1 92 ? 1.077 6.388 -32.378 1.00 86.31 92 LYS A O 1
ATOM 730 N N . GLY A 1 93 ? 2.714 5.342 -31.253 1.00 85.56 93 GLY A N 1
ATOM 731 C CA . GLY A 1 93 ? 3.833 5.957 -31.967 1.00 85.56 93 GLY A CA 1
ATOM 732 C C . GLY A 1 93 ? 4.287 7.298 -31.388 1.00 85.56 93 GLY A C 1
ATOM 733 O O . GLY A 1 93 ? 5.108 7.974 -32.006 1.00 85.56 93 GLY A O 1
ATOM 734 N N . THR A 1 94 ? 3.802 7.691 -30.207 1.00 90.06 94 THR A N 1
ATOM 735 C CA . THR A 1 94 ? 4.278 8.909 -29.537 1.00 90.06 94 THR A CA 1
ATOM 736 C C . THR A 1 94 ? 5.646 8.643 -28.916 1.00 90.06 94 THR A C 1
ATOM 738 O O . THR A 1 94 ? 5.816 7.674 -28.174 1.00 90.06 94 THR A O 1
ATOM 741 N N . ARG A 1 95 ? 6.629 9.501 -29.214 1.00 91.88 95 ARG A N 1
ATOM 742 C CA . ARG A 1 95 ? 8.003 9.372 -28.708 1.00 91.88 95 ARG A CA 1
ATOM 743 C C . ARG A 1 95 ? 8.114 9.747 -27.232 1.00 91.88 95 ARG A C 1
ATOM 745 O O . ARG A 1 95 ? 7.528 10.731 -26.788 1.00 91.88 95 ARG A O 1
ATOM 752 N N . LEU A 1 96 ? 8.921 8.976 -26.511 1.00 93.00 96 LEU A N 1
ATOM 753 C CA . LEU A 1 96 ? 9.266 9.159 -25.107 1.00 93.00 96 LEU A CA 1
ATOM 754 C C . LEU A 1 96 ? 10.766 8.959 -24.920 1.00 93.00 96 LEU A C 1
ATOM 756 O O . LEU A 1 96 ? 11.329 7.948 -25.335 1.00 93.00 96 LEU A O 1
ATOM 760 N N . SER A 1 97 ? 11.392 9.898 -24.228 1.00 94.00 97 SER A N 1
ATOM 761 C CA . SER A 1 97 ? 12.809 9.863 -23.911 1.00 94.00 97 SER A CA 1
ATOM 762 C C . SER A 1 97 ? 13.058 9.504 -22.450 1.00 94.00 97 SER A C 1
ATOM 764 O O . SER A 1 97 ? 12.639 10.204 -21.531 1.00 94.00 97 SER A O 1
ATOM 766 N N . LEU A 1 98 ? 13.782 8.412 -22.224 1.00 94.62 98 LEU A N 1
ATOM 767 C CA . LEU A 1 98 ? 14.124 7.912 -20.897 1.00 94.62 98 LEU A CA 1
ATOM 768 C C . LEU A 1 98 ? 15.542 8.345 -20.519 1.00 94.62 98 LEU A C 1
ATOM 770 O O . LEU A 1 98 ? 16.527 7.899 -21.115 1.00 94.62 98 LEU A O 1
ATOM 774 N N . LEU A 1 99 ? 15.651 9.210 -19.514 1.00 93.56 99 LEU A N 1
ATOM 775 C CA . LEU A 1 99 ? 16.916 9.749 -19.021 1.00 93.56 99 LEU A CA 1
ATOM 776 C C . LEU A 1 99 ? 17.472 8.833 -17.923 1.00 93.56 99 LEU A C 1
ATOM 778 O O . LEU A 1 99 ? 16.961 8.788 -16.805 1.00 93.56 99 LEU A O 1
ATOM 782 N N . CYS A 1 100 ? 18.528 8.086 -18.237 1.00 92.19 100 CYS A N 1
ATOM 783 C CA . CYS A 1 100 ? 19.056 7.008 -17.399 1.00 92.19 100 CYS A CA 1
ATOM 784 C C . CYS A 1 100 ? 20.227 7.479 -16.517 1.00 92.19 100 CYS A C 1
ATOM 786 O O . CYS A 1 100 ? 21.339 6.954 -16.615 1.00 92.19 100 CYS A O 1
ATOM 788 N N . PHE A 1 101 ? 19.999 8.466 -15.647 1.00 89.62 101 PHE A N 1
ATOM 789 C CA . PHE A 1 101 ? 21.035 8.998 -14.749 1.00 89.62 101 PHE A CA 1
ATOM 790 C C . PHE A 1 101 ? 21.643 7.896 -13.866 1.00 89.62 101 PHE A C 1
ATOM 792 O O . PHE A 1 101 ? 20.931 7.223 -13.123 1.00 89.62 101 PHE A O 1
ATOM 799 N N . GLY A 1 102 ? 22.958 7.671 -13.979 1.00 86.56 102 GLY A N 1
ATOM 800 C CA . GLY A 1 102 ? 23.669 6.612 -13.244 1.00 86.56 102 GLY A CA 1
ATOM 801 C C . GLY A 1 102 ? 23.271 5.176 -13.625 1.00 86.56 102 GLY A C 1
ATOM 802 O O . GLY A 1 102 ? 23.715 4.226 -12.985 1.00 86.56 102 GLY A O 1
ATOM 803 N N . ARG A 1 103 ? 22.447 4.993 -14.668 1.00 90.00 103 ARG A N 1
ATOM 804 C CA . ARG A 1 103 ? 21.871 3.701 -15.086 1.00 90.00 103 ARG A CA 1
ATOM 805 C C . ARG A 1 103 ? 22.296 3.312 -16.502 1.00 90.00 103 ARG A C 1
ATOM 807 O O . ARG A 1 103 ? 21.513 2.741 -17.255 1.00 90.00 103 ARG A O 1
ATOM 814 N N . ASN A 1 104 ? 23.554 3.581 -16.858 1.00 88.81 104 ASN A N 1
ATOM 815 C CA . ASN A 1 104 ? 24.082 3.279 -18.194 1.00 88.81 104 ASN A CA 1
ATOM 816 C C . ASN A 1 104 ? 23.993 1.788 -18.553 1.00 88.81 104 ASN A C 1
ATOM 818 O O . ASN A 1 104 ? 23.860 1.481 -19.724 1.00 88.81 104 ASN A O 1
ATOM 822 N N . PHE A 1 105 ? 23.978 0.881 -17.566 1.00 88.94 105 PHE A N 1
ATOM 823 C CA . PHE A 1 105 ? 23.806 -0.565 -17.775 1.00 88.94 105 PHE A CA 1
ATOM 824 C C . PHE A 1 105 ? 22.483 -0.959 -18.459 1.00 88.94 105 PHE A C 1
ATOM 826 O O . PHE A 1 105 ? 22.338 -2.102 -18.897 1.00 88.94 105 PHE A O 1
ATOM 833 N N . LEU A 1 106 ? 21.499 -0.052 -18.509 1.00 91.69 106 LEU A N 1
ATOM 834 C CA . LEU A 1 106 ? 20.224 -0.298 -19.176 1.00 91.69 106 LEU A CA 1
ATOM 835 C C . LEU A 1 106 ? 20.365 -0.427 -20.694 1.00 91.69 106 LEU A C 1
ATOM 837 O O . LEU A 1 106 ? 19.487 -1.027 -21.301 1.00 91.69 106 LEU A O 1
ATOM 841 N N . ASP A 1 107 ? 21.452 0.056 -21.300 1.00 90.06 107 ASP A N 1
ATOM 842 C CA . ASP A 1 107 ? 21.703 -0.082 -22.740 1.00 90.06 107 ASP A CA 1
ATOM 843 C C . ASP A 1 107 ? 21.767 -1.551 -23.193 1.00 90.06 107 ASP A C 1
ATOM 845 O O . ASP A 1 107 ? 21.272 -1.906 -24.260 1.00 90.06 107 ASP A O 1
ATOM 849 N N . ARG A 1 108 ? 22.325 -2.426 -22.352 1.00 90.50 108 ARG A N 1
ATOM 850 C CA . ARG A 1 108 ? 22.395 -3.875 -22.585 1.00 90.50 108 ARG A CA 1
ATOM 851 C C . ARG A 1 108 ? 21.056 -4.568 -22.361 1.00 90.50 108 ARG A C 1
ATOM 853 O O . ARG A 1 108 ? 20.805 -5.612 -22.951 1.00 90.50 108 ARG A O 1
ATOM 860 N N . MET A 1 109 ? 20.222 -4.019 -21.478 1.00 91.81 109 MET A N 1
ATOM 861 C CA . MET A 1 109 ? 18.926 -4.596 -21.115 1.00 91.81 109 MET A CA 1
ATOM 862 C C . MET A 1 109 ? 17.831 -4.190 -22.108 1.00 91.81 109 MET A C 1
ATOM 864 O O . MET A 1 109 ? 17.023 -5.020 -22.513 1.00 91.81 109 MET A O 1
ATOM 868 N N . LEU A 1 110 ? 17.812 -2.923 -22.515 1.00 92.62 110 LEU A N 1
ATOM 869 C CA . LEU A 1 110 ? 16.780 -2.316 -23.350 1.00 92.62 110 LEU A CA 1
ATOM 870 C C . LEU A 1 110 ? 17.162 -2.370 -24.829 1.00 92.62 110 LEU A C 1
ATOM 872 O O . LEU A 1 110 ? 17.317 -1.351 -25.476 1.00 92.62 110 LEU A O 1
ATOM 876 N N . VAL A 1 111 ? 17.328 -3.563 -25.393 1.00 93.31 111 VAL A N 1
ATOM 877 C CA . VAL A 1 111 ? 17.767 -3.704 -26.793 1.00 93.31 111 VAL A CA 1
ATOM 878 C C . VAL A 1 111 ? 16.779 -3.038 -27.764 1.00 93.31 111 VAL A C 1
ATOM 880 O O . VAL A 1 111 ? 15.561 -3.164 -27.612 1.00 93.31 111 VAL A O 1
ATOM 883 N N . VAL A 1 112 ? 17.289 -2.354 -28.790 1.00 94.75 112 VAL A N 1
ATOM 884 C CA . VAL A 1 112 ? 16.469 -1.733 -29.844 1.00 94.75 112 VAL A CA 1
ATOM 885 C C . VAL A 1 112 ? 15.513 -2.756 -30.466 1.00 94.75 112 VAL A C 1
ATOM 887 O O . VAL A 1 112 ? 15.886 -3.887 -30.766 1.00 94.75 112 VAL A O 1
ATOM 890 N N . GLY A 1 113 ? 14.251 -2.362 -30.634 1.00 92.50 113 GLY A N 1
ATOM 891 C CA . GLY A 1 113 ? 13.174 -3.207 -31.146 1.00 92.50 113 GLY A CA 1
ATOM 892 C C . GLY A 1 113 ? 12.423 -4.008 -30.079 1.00 92.50 113 GLY A C 1
ATOM 893 O O . GLY A 1 113 ? 11.310 -4.459 -30.357 1.00 92.50 113 GLY A O 1
ATOM 894 N N . SER A 1 114 ? 12.970 -4.145 -28.867 1.00 92.62 114 SER A N 1
ATOM 895 C CA . SER A 1 114 ? 12.306 -4.856 -27.769 1.00 92.62 114 SER A CA 1
ATOM 896 C C . SER A 1 114 ? 11.126 -4.067 -27.185 1.00 92.62 114 SER A C 1
ATOM 898 O O . SER A 1 114 ? 11.088 -2.833 -27.237 1.00 92.62 114 SER A O 1
ATOM 900 N N . VAL A 1 115 ? 10.147 -4.792 -26.633 1.00 91.69 115 VAL A N 1
ATOM 901 C CA . VAL A 1 115 ? 8.932 -4.226 -26.028 1.00 91.69 115 VAL A CA 1
ATOM 902 C C . VAL A 1 115 ? 8.937 -4.462 -24.524 1.00 91.69 115 VAL A C 1
ATOM 904 O O . VAL A 1 115 ? 9.096 -5.595 -24.059 1.00 91.69 115 VAL A O 1
ATOM 907 N N . TRP A 1 116 ? 8.707 -3.391 -23.773 1.00 91.56 116 TRP A N 1
ATOM 908 C CA . TRP A 1 116 ? 8.752 -3.361 -22.317 1.00 91.56 116 TRP A CA 1
ATOM 909 C C . TRP A 1 116 ? 7.486 -2.733 -21.750 1.00 91.56 116 TRP A C 1
ATOM 911 O O . TRP A 1 116 ? 6.883 -1.852 -22.358 1.00 91.56 116 TRP A O 1
ATOM 921 N N . TYR A 1 117 ? 7.101 -3.169 -20.558 1.00 89.75 117 TYR A N 1
ATOM 922 C CA . TYR A 1 117 ? 6.164 -2.432 -19.725 1.00 89.75 117 TYR A CA 1
ATOM 923 C C . TYR A 1 117 ? 6.899 -1.285 -19.050 1.00 89.75 117 TYR A C 1
ATOM 925 O O . TYR A 1 117 ? 7.906 -1.508 -18.385 1.00 89.75 117 TYR A O 1
ATOM 933 N N . PHE A 1 118 ? 6.384 -0.078 -19.214 1.00 90.81 118 PHE A N 1
ATOM 934 C CA . PHE A 1 118 ? 6.880 1.149 -18.621 1.00 90.81 118 PHE A CA 1
ATOM 935 C C . PHE A 1 118 ? 5.950 1.591 -17.498 1.00 90.81 118 PHE A C 1
ATOM 937 O O . PHE A 1 118 ? 4.732 1.624 -17.677 1.00 90.81 118 PHE A O 1
ATOM 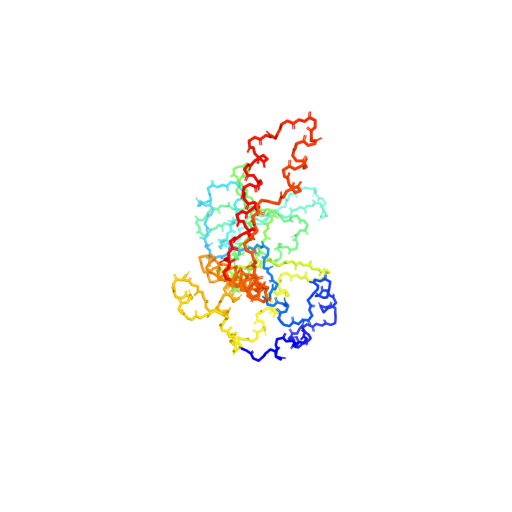944 N N . VAL A 1 119 ? 6.539 1.954 -16.362 1.00 89.75 119 VAL A N 1
ATOM 945 C CA . VAL A 1 119 ? 5.868 2.649 -15.263 1.00 89.75 119 VAL A CA 1
ATOM 946 C C . VAL A 1 119 ? 6.767 3.794 -14.837 1.00 89.75 119 VAL A C 1
ATOM 948 O O . VAL A 1 119 ? 7.902 3.563 -14.424 1.00 89.75 119 VAL A O 1
ATOM 951 N N . GLY A 1 120 ? 6.291 5.028 -14.911 1.00 89.06 120 GLY A N 1
ATOM 952 C CA . GLY A 1 120 ? 7.105 6.164 -14.500 1.00 89.06 120 GLY A CA 1
ATOM 953 C C . GLY A 1 120 ? 6.368 7.481 -14.575 1.00 89.06 120 GLY A C 1
ATOM 954 O O . GLY A 1 120 ? 5.297 7.579 -15.170 1.00 89.06 120 GLY A O 1
ATOM 955 N N . THR A 1 121 ? 6.957 8.503 -13.967 1.00 90.25 121 THR A N 1
ATOM 956 C CA . THR A 1 121 ? 6.462 9.870 -14.114 1.00 90.25 121 THR A CA 1
ATOM 957 C C . THR A 1 121 ? 7.031 10.473 -15.385 1.00 90.25 121 THR A C 1
ATOM 959 O O . THR A 1 121 ? 8.234 10.377 -15.654 1.00 90.25 121 THR A O 1
ATOM 962 N N . VAL A 1 122 ? 6.161 11.070 -16.193 1.00 90.25 122 VAL A N 1
ATOM 963 C CA . VAL A 1 122 ? 6.538 11.692 -17.462 1.00 90.25 122 VAL A CA 1
ATOM 964 C C . VAL A 1 122 ? 6.258 13.186 -17.426 1.00 90.25 122 VAL A C 1
ATOM 966 O O . VAL A 1 122 ? 5.238 13.645 -16.915 1.00 90.25 122 VAL A O 1
ATOM 969 N N . ASN A 1 123 ? 7.191 13.945 -17.984 1.00 90.19 123 ASN A N 1
ATOM 970 C CA . ASN A 1 123 ? 7.140 15.395 -18.072 1.00 90.19 123 ASN A CA 1
ATOM 971 C C . ASN A 1 123 ? 7.249 15.789 -19.535 1.00 90.19 123 ASN A C 1
ATOM 973 O O . ASN A 1 123 ? 8.084 15.235 -20.253 1.00 90.19 123 ASN A O 1
ATOM 977 N N . HIS A 1 124 ? 6.456 16.760 -19.969 1.00 85.31 124 HIS A N 1
ATOM 978 C CA . HIS A 1 124 ? 6.630 17.347 -21.283 1.00 85.31 124 HIS A CA 1
ATOM 979 C C . HIS A 1 124 ? 7.631 18.503 -21.172 1.00 85.31 124 HIS A C 1
ATOM 981 O O . HIS A 1 124 ? 7.377 19.491 -20.488 1.00 85.31 124 HIS A O 1
ATOM 987 N N . ASN A 1 125 ? 8.810 18.370 -21.783 1.00 79.62 125 ASN A N 1
ATOM 988 C CA . ASN A 1 125 ? 9.828 19.420 -21.747 1.00 79.62 125 ASN A CA 1
ATOM 989 C C . ASN A 1 125 ? 10.453 19.611 -23.129 1.00 79.62 125 ASN A C 1
ATOM 991 O O . ASN A 1 125 ? 10.819 18.639 -23.785 1.00 79.62 125 ASN A O 1
ATOM 995 N N . MET A 1 126 ? 10.585 20.869 -23.559 1.00 64.50 126 MET A N 1
ATOM 996 C CA . MET A 1 126 ? 11.169 21.254 -24.853 1.00 64.50 126 MET A CA 1
ATOM 997 C C . MET A 1 126 ? 10.686 20.393 -26.037 1.00 64.50 126 MET A C 1
ATOM 999 O O . MET A 1 126 ? 11.494 19.902 -26.820 1.00 64.50 126 MET A O 1
ATOM 1003 N N . TYR A 1 127 ? 9.363 20.228 -26.163 1.00 73.81 127 TYR A N 1
ATOM 1004 C CA . TYR A 1 127 ? 8.689 19.495 -27.250 1.00 73.81 127 TYR A CA 1
ATOM 1005 C C . TYR A 1 127 ? 8.883 17.970 -27.259 1.00 73.81 127 TYR A C 1
ATOM 1007 O O . TYR A 1 127 ? 8.567 17.317 -28.254 1.00 73.81 127 TYR A O 1
ATOM 1015 N N . GLU A 1 128 ? 9.378 17.381 -26.169 1.00 84.31 128 GLU A N 1
ATOM 1016 C CA . GLU A 1 128 ? 9.508 15.932 -26.042 1.00 84.31 128 GLU A CA 1
ATOM 1017 C C . GLU A 1 128 ? 8.990 15.450 -24.682 1.00 84.31 128 GLU A C 1
ATOM 1019 O O . GLU A 1 128 ? 9.221 16.074 -23.643 1.00 84.31 128 GLU A O 1
ATOM 1024 N N . TRP A 1 129 ? 8.315 14.299 -24.671 1.00 90.56 129 TRP A N 1
ATOM 1025 C CA . TRP A 1 129 ? 8.018 13.595 -23.429 1.00 90.56 129 TRP A CA 1
ATOM 1026 C C . TRP A 1 129 ? 9.294 12.988 -22.860 1.00 90.56 129 TRP A C 1
ATOM 1028 O O . TRP A 1 129 ? 10.026 12.285 -23.559 1.00 90.56 129 TRP A O 1
ATOM 1038 N N . GLN A 1 130 ? 9.557 13.232 -21.581 1.00 92.38 130 GLN A N 1
ATOM 1039 C CA . GLN A 1 130 ? 10.756 12.764 -20.900 1.00 92.38 130 GLN A CA 1
ATOM 1040 C C . GLN A 1 130 ? 10.414 12.111 -19.564 1.00 92.38 130 GLN A C 1
ATOM 1042 O O . GLN A 1 130 ? 9.537 12.576 -18.838 1.00 92.38 130 GLN A O 1
ATOM 1047 N N . SER A 1 131 ? 11.147 11.059 -19.204 1.00 92.75 131 SER A N 1
ATOM 1048 C CA . SER A 1 131 ? 11.074 10.441 -17.879 1.00 92.75 131 SER A CA 1
ATOM 1049 C C . SER A 1 131 ? 12.464 10.162 -17.330 1.00 92.75 131 SER A C 1
ATOM 1051 O O . SER A 1 131 ? 13.279 9.508 -17.977 1.00 92.75 131 SER A O 1
ATOM 1053 N N . SER A 1 132 ? 12.734 10.643 -16.118 1.00 90.19 132 SER A N 1
ATOM 1054 C CA . SER A 1 132 ? 13.947 10.324 -15.353 1.00 90.19 132 SER A CA 1
ATOM 1055 C C . SER A 1 132 ? 13.688 9.329 -14.218 1.00 90.19 132 SER A C 1
ATOM 1057 O O . SER A 1 132 ? 14.616 8.671 -13.752 1.00 90.19 132 SER A O 1
ATOM 1059 N N . SER A 1 133 ? 12.430 9.190 -13.788 1.00 89.31 133 SER A N 1
ATOM 1060 C CA . SER A 1 133 ? 12.005 8.275 -12.729 1.00 89.31 133 SER A CA 1
ATOM 1061 C C . SER A 1 133 ? 11.076 7.220 -13.314 1.00 89.31 133 SER A C 1
ATOM 1063 O O . SER A 1 133 ? 9.871 7.442 -13.462 1.00 89.31 133 SER A O 1
ATOM 1065 N N . PHE A 1 134 ? 11.659 6.079 -13.683 1.00 90.69 134 PHE A N 1
ATOM 1066 C CA . PHE A 1 134 ? 10.926 4.990 -14.311 1.00 90.69 134 PHE A CA 1
ATOM 1067 C C . PHE A 1 134 ? 11.438 3.602 -13.930 1.00 90.69 134 PHE A C 1
ATOM 1069 O O . PHE A 1 134 ? 12.631 3.362 -13.682 1.00 90.69 134 PHE A O 1
ATOM 1076 N N . GLU A 1 135 ? 10.504 2.665 -13.987 1.00 88.56 135 GLU A N 1
ATOM 1077 C CA . GLU A 1 135 ? 10.701 1.231 -13.937 1.00 88.56 135 GLU A CA 1
ATOM 1078 C C . GLU A 1 135 ? 10.273 0.621 -15.275 1.00 88.56 135 GLU A C 1
ATOM 1080 O O . GLU A 1 135 ? 9.268 1.007 -15.873 1.00 88.56 135 GLU A O 1
ATOM 1085 N N . VAL A 1 136 ? 11.054 -0.347 -15.742 1.00 88.69 136 VAL A N 1
ATOM 1086 C CA . VAL A 1 136 ? 10.773 -1.109 -16.958 1.00 88.69 136 VAL A CA 1
ATOM 1087 C C . VAL A 1 136 ? 10.753 -2.588 -16.621 1.00 88.69 136 VAL A C 1
ATOM 1089 O O . VAL A 1 136 ? 11.643 -3.091 -15.932 1.00 88.69 136 VAL A O 1
ATOM 1092 N N . PHE A 1 137 ? 9.733 -3.285 -17.106 1.00 86.56 137 PHE A N 1
ATOM 1093 C CA . PHE A 1 137 ? 9.540 -4.714 -16.889 1.00 86.56 137 PHE A CA 1
ATOM 1094 C C . PHE A 1 137 ? 9.422 -5.425 -18.225 1.00 86.56 137 PHE A C 1
ATOM 1096 O O . PHE A 1 137 ? 8.850 -4.893 -19.178 1.00 86.56 137 PHE A O 1
ATOM 1103 N N . ASN A 1 138 ? 9.988 -6.625 -18.308 1.00 82.19 138 ASN A N 1
ATOM 1104 C CA . ASN A 1 138 ? 9.923 -7.406 -19.533 1.00 82.19 138 ASN A CA 1
ATOM 1105 C C . ASN A 1 138 ? 8.448 -7.679 -19.864 1.00 82.19 138 ASN A C 1
ATOM 1107 O O . ASN A 1 138 ? 7.702 -8.119 -18.991 1.00 82.19 138 ASN A O 1
ATOM 1111 N N . SER A 1 139 ? 8.033 -7.429 -21.108 1.00 73.50 139 SER A N 1
ATOM 1112 C CA . SER A 1 139 ? 6.645 -7.632 -21.541 1.00 73.50 139 SER A CA 1
ATOM 1113 C C . SER A 1 139 ? 6.143 -9.074 -21.379 1.00 73.50 139 SER A C 1
ATOM 1115 O O . SER A 1 139 ? 4.940 -9.288 -21.247 1.00 73.50 139 SER A O 1
ATOM 1117 N N . ALA A 1 140 ? 7.045 -10.058 -21.311 1.00 68.19 140 ALA A N 1
ATOM 1118 C CA . ALA A 1 140 ? 6.709 -11.453 -21.032 1.00 68.19 140 ALA A CA 1
ATOM 1119 C C . ALA A 1 140 ? 6.310 -11.712 -19.565 1.00 68.19 140 ALA A C 1
ATOM 1121 O O . ALA A 1 140 ? 5.638 -12.698 -19.272 1.00 68.19 140 ALA A O 1
ATOM 1122 N N . ILE A 1 141 ? 6.704 -10.839 -18.630 1.00 63.47 141 ILE A N 1
ATOM 1123 C CA . ILE A 1 141 ? 6.443 -10.991 -17.196 1.00 63.47 141 ILE A CA 1
ATOM 1124 C C . ILE A 1 141 ? 5.495 -9.870 -16.764 1.00 63.47 141 ILE A C 1
ATOM 1126 O O . ILE A 1 141 ? 5.892 -8.710 -16.666 1.00 63.47 141 ILE A O 1
ATOM 1130 N N . LYS A 1 142 ? 4.241 -10.211 -16.436 1.00 61.25 142 LYS A N 1
ATOM 1131 C CA . LYS A 1 142 ? 3.278 -9.283 -15.809 1.00 61.25 142 LYS A CA 1
ATOM 1132 C C . LYS A 1 142 ? 3.681 -8.990 -14.355 1.00 61.25 142 LYS A C 1
ATOM 1134 O O . LYS A 1 142 ? 3.021 -9.419 -13.413 1.00 61.25 142 LYS A O 1
ATOM 1139 N N . ALA A 1 143 ? 4.795 -8.288 -14.158 1.00 61.31 143 ALA A N 1
ATOM 1140 C CA . ALA A 1 143 ? 5.397 -7.971 -12.863 1.00 61.31 143 ALA A CA 1
ATOM 1141 C C . ALA A 1 143 ? 4.594 -6.907 -12.081 1.00 61.31 143 ALA A C 1
ATOM 1143 O O . ALA A 1 143 ? 5.087 -5.816 -11.810 1.00 61.31 143 ALA A O 1
ATOM 1144 N N . GLY A 1 144 ? 3.336 -7.206 -11.740 1.00 64.94 144 GLY A N 1
ATOM 1145 C CA . GLY A 1 144 ? 2.420 -6.258 -11.089 1.00 64.94 144 GLY A CA 1
ATOM 1146 C C . GLY A 1 144 ? 1.796 -5.238 -12.046 1.00 64.94 144 GLY A C 1
ATOM 1147 O O . GLY A 1 144 ? 1.213 -4.256 -11.604 1.00 64.94 144 GLY A O 1
ATOM 1148 N N . PHE A 1 145 ? 1.921 -5.466 -13.352 1.00 73.94 145 PHE A N 1
ATOM 1149 C CA . PHE A 1 145 ? 1.218 -4.705 -14.377 1.00 73.94 145 PHE A CA 1
ATOM 1150 C C . PHE A 1 145 ? -0.268 -5.091 -14.403 1.00 73.94 145 PHE A C 1
ATOM 1152 O O . PHE A 1 145 ? -0.589 -6.283 -14.344 1.00 73.94 145 PHE A O 1
ATOM 1159 N N . GLY A 1 146 ? -1.160 -4.105 -14.490 1.00 77.38 146 GLY A N 1
ATOM 1160 C CA . GLY A 1 146 ? -2.606 -4.309 -14.390 1.00 77.38 146 GLY A CA 1
ATOM 1161 C C . GLY A 1 146 ? -3.110 -4.476 -12.951 1.00 77.38 146 GLY A C 1
ATOM 1162 O O . GLY A 1 146 ? -4.224 -4.949 -12.758 1.00 77.38 146 GLY A O 1
ATOM 1163 N N . GLN A 1 147 ? -2.295 -4.158 -11.939 1.00 85.25 147 GLN A N 1
ATOM 1164 C CA . GLN A 1 147 ? -2.646 -4.306 -10.523 1.00 85.25 147 GLN A CA 1
ATOM 1165 C C . GLN A 1 147 ? -2.429 -2.996 -9.773 1.00 85.25 147 GLN A C 1
ATOM 1167 O O . GLN A 1 147 ? -1.538 -2.217 -10.104 1.00 85.25 147 GLN A O 1
ATOM 1172 N N . ILE A 1 148 ? -3.202 -2.800 -8.712 1.00 89.69 148 ILE A N 1
ATOM 1173 C CA . ILE A 1 148 ? -2.950 -1.752 -7.729 1.00 89.69 148 ILE A CA 1
ATOM 1174 C C . ILE A 1 148 ? -2.011 -2.325 -6.674 1.00 89.69 148 ILE A C 1
ATOM 1176 O O . ILE A 1 148 ? -2.257 -3.395 -6.112 1.00 89.69 148 ILE A O 1
ATOM 1180 N N . LEU A 1 149 ? -0.899 -1.640 -6.428 1.00 91.19 149 LEU A N 1
ATOM 1181 C CA . LEU A 1 149 ? 0.153 -2.150 -5.566 1.00 91.19 149 LEU A CA 1
ATOM 1182 C C . LEU A 1 149 ? 0.298 -1.299 -4.293 1.00 91.19 149 LEU A C 1
ATOM 1184 O O . LEU A 1 149 ? 0.640 -0.121 -4.388 1.00 91.19 149 LEU A O 1
ATOM 1188 N N . PRO A 1 150 ? 0.133 -1.877 -3.090 1.00 93.62 150 PRO A N 1
ATOM 1189 C CA . PRO A 1 150 ? 0.253 -1.136 -1.834 1.00 93.62 150 PRO A CA 1
ATOM 1190 C C . PRO A 1 150 ? 1.694 -0.685 -1.570 1.00 93.62 150 PRO A C 1
ATOM 1192 O O . PRO A 1 150 ? 2.656 -1.406 -1.853 1.00 93.62 150 PRO A O 1
ATOM 1195 N N . ILE A 1 151 ? 1.866 0.500 -0.997 1.00 94.25 151 ILE A N 1
ATOM 1196 C CA . ILE A 1 151 ? 3.156 1.047 -0.572 1.00 94.25 151 ILE A CA 1
ATOM 1197 C C . ILE A 1 151 ? 3.200 1.048 0.955 1.00 94.25 151 ILE A C 1
ATOM 1199 O O . ILE A 1 151 ? 2.517 1.837 1.604 1.00 94.25 151 ILE A O 1
ATOM 1203 N N . TYR A 1 152 ? 4.033 0.189 1.535 1.00 95.56 152 TYR A N 1
ATOM 1204 C CA . TYR A 1 152 ? 4.174 0.030 2.984 1.00 95.56 152 TYR A CA 1
ATOM 1205 C C . TYR A 1 152 ? 5.303 0.889 3.569 1.00 95.56 152 TYR A C 1
ATOM 1207 O O . TYR A 1 152 ? 6.224 1.276 2.840 1.00 95.56 152 TYR A O 1
ATOM 1215 N N . PRO A 1 153 ? 5.282 1.181 4.884 1.00 94.06 153 PRO A N 1
ATOM 1216 C CA . PRO A 1 153 ? 6.470 1.677 5.573 1.00 94.06 153 PRO A CA 1
ATOM 1217 C C . PRO A 1 153 ? 7.630 0.682 5.446 1.00 94.06 153 PRO A C 1
ATOM 1219 O O . PRO A 1 153 ? 7.438 -0.527 5.547 1.00 94.06 153 PRO A O 1
ATOM 1222 N N . LEU A 1 154 ? 8.838 1.204 5.242 1.00 93.75 154 LEU A N 1
ATOM 1223 C CA . LEU A 1 154 ? 10.066 0.417 5.130 1.00 93.75 154 LEU A CA 1
ATOM 1224 C C . LEU A 1 154 ? 10.974 0.684 6.334 1.00 93.75 154 LEU A C 1
ATOM 1226 O O . LEU A 1 154 ? 10.936 1.771 6.911 1.00 93.75 154 LEU A O 1
ATOM 1230 N N . SER A 1 155 ? 11.801 -0.297 6.691 1.00 93.12 155 SER A N 1
ATOM 1231 C CA . SER A 1 155 ? 12.855 -0.167 7.700 1.00 93.12 155 SER A CA 1
ATOM 1232 C C . SER A 1 155 ? 14.045 -1.050 7.339 1.00 93.12 155 SER A C 1
ATOM 1234 O O . SER A 1 155 ? 13.857 -2.139 6.796 1.00 93.12 155 SER A O 1
ATOM 1236 N N . GLY A 1 156 ? 15.261 -0.578 7.623 1.00 90.69 156 GLY A N 1
ATOM 1237 C CA . GLY A 1 156 ? 16.495 -1.308 7.327 1.00 90.69 156 GLY A CA 1
ATOM 1238 C C . GLY A 1 156 ? 16.598 -1.707 5.854 1.00 90.69 156 GLY A C 1
ATOM 1239 O O . GLY A 1 156 ? 16.537 -0.853 4.970 1.00 90.69 156 GLY A O 1
ATOM 1240 N N . ASN A 1 157 ? 16.733 -3.008 5.593 1.00 89.25 157 ASN A N 1
ATOM 1241 C CA . ASN A 1 157 ? 16.858 -3.564 4.244 1.00 89.25 157 ASN A CA 1
ATOM 1242 C C . ASN A 1 157 ? 15.516 -4.017 3.640 1.00 89.25 157 ASN A C 1
ATOM 1244 O O . ASN A 1 157 ? 15.496 -4.614 2.556 1.00 89.25 157 ASN A O 1
ATOM 1248 N N . LEU A 1 158 ? 14.387 -3.755 4.308 1.00 92.62 158 LEU A N 1
ATOM 1249 C CA . LEU A 1 158 ? 13.070 -4.054 3.751 1.00 92.62 158 LEU A CA 1
ATOM 1250 C C . LEU A 1 158 ? 12.802 -3.188 2.523 1.00 92.62 158 LEU A C 1
ATOM 1252 O O . LEU A 1 158 ? 12.964 -1.969 2.530 1.00 92.62 158 LEU A O 1
ATOM 1256 N N . ASN A 1 159 ? 12.306 -3.830 1.470 1.00 92.62 159 ASN A N 1
ATOM 1257 C CA . ASN A 1 159 ? 11.806 -3.159 0.281 1.00 92.62 159 ASN A CA 1
ATOM 1258 C C . ASN A 1 159 ? 10.353 -3.573 0.010 1.00 92.62 159 ASN A C 1
ATOM 1260 O O . ASN A 1 159 ? 9.862 -4.573 0.538 1.00 92.62 159 ASN A O 1
ATOM 1264 N N . GLN A 1 160 ? 9.669 -2.816 -0.854 1.00 91.94 160 GLN A N 1
ATOM 1265 C CA . GLN A 1 160 ? 8.258 -3.059 -1.175 1.00 91.94 160 GLN A CA 1
ATOM 1266 C C . GLN A 1 160 ? 8.008 -4.474 -1.717 1.00 91.94 160 GLN A C 1
ATOM 1268 O O . GLN A 1 160 ? 6.963 -5.058 -1.446 1.00 91.94 160 GLN A O 1
ATOM 1273 N N . LYS A 1 161 ? 8.962 -5.056 -2.459 1.00 90.00 161 LYS A N 1
ATOM 1274 C CA . LYS A 1 161 ? 8.824 -6.415 -3.0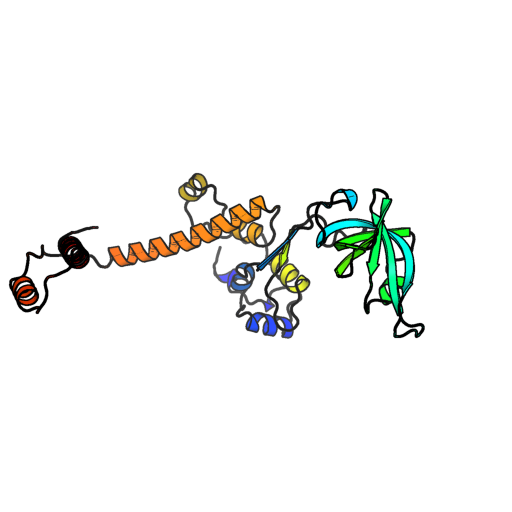05 1.00 90.00 161 LYS A CA 1
ATOM 1275 C C . LYS A 1 161 ? 8.812 -7.463 -1.894 1.00 90.00 161 LYS A C 1
ATOM 1277 O O . LYS A 1 161 ? 8.003 -8.382 -1.966 1.00 90.00 161 LYS A O 1
ATOM 1282 N N . VAL A 1 162 ? 9.669 -7.314 -0.883 1.00 92.12 162 VAL A N 1
ATOM 1283 C CA . VAL A 1 162 ? 9.745 -8.225 0.269 1.00 92.12 162 VAL A CA 1
ATOM 1284 C C . VAL A 1 162 ? 8.448 -8.179 1.070 1.00 92.12 162 VAL A C 1
ATOM 1286 O O . VAL A 1 162 ? 7.818 -9.218 1.226 1.00 92.12 162 VAL A O 1
ATOM 1289 N N . ILE A 1 163 ? 7.986 -6.991 1.476 1.00 94.56 163 ILE A N 1
ATOM 1290 C CA . ILE A 1 163 ? 6.758 -6.872 2.280 1.00 94.56 163 ILE A CA 1
ATOM 1291 C C . ILE A 1 163 ? 5.544 -7.398 1.506 1.00 94.56 163 ILE A C 1
ATOM 1293 O O . ILE A 1 163 ? 4.775 -8.194 2.033 1.00 94.56 163 ILE A O 1
ATOM 1297 N N . ARG A 1 164 ? 5.392 -7.032 0.224 1.00 93.44 164 ARG A N 1
ATOM 1298 C CA . ARG A 1 164 ? 4.279 -7.527 -0.607 1.00 93.44 164 ARG A CA 1
ATOM 1299 C C . ARG A 1 164 ? 4.320 -9.044 -0.788 1.00 93.44 164 ARG A C 1
ATOM 1301 O O . ARG A 1 164 ? 3.267 -9.674 -0.777 1.00 93.44 164 ARG A O 1
ATOM 1308 N N . ARG A 1 165 ? 5.508 -9.628 -0.977 1.00 92.19 165 ARG A N 1
ATOM 1309 C CA . ARG A 1 165 ? 5.693 -11.085 -1.051 1.00 92.19 165 ARG A CA 1
ATOM 1310 C C . ARG A 1 165 ? 5.264 -11.737 0.258 1.00 92.19 165 ARG A C 1
ATOM 1312 O O . ARG A 1 165 ? 4.471 -12.668 0.227 1.00 92.19 165 ARG A O 1
ATOM 1319 N N . ASP A 1 166 ? 5.773 -11.242 1.381 1.00 92.56 166 ASP A N 1
ATOM 1320 C CA . ASP A 1 166 ? 5.514 -11.817 2.700 1.00 92.56 166 ASP A CA 1
ATOM 1321 C C . ASP A 1 166 ? 4.024 -11.742 3.043 1.00 92.56 166 ASP A C 1
ATOM 1323 O O . ASP A 1 166 ? 3.454 -12.745 3.455 1.00 92.56 166 ASP A O 1
ATOM 1327 N N . MET A 1 167 ? 3.375 -10.613 2.743 1.00 91.31 167 MET A N 1
ATOM 1328 C CA . MET A 1 167 ? 1.928 -10.420 2.884 1.00 91.31 167 MET A CA 1
ATOM 1329 C C . MET A 1 167 ? 1.117 -11.399 2.016 1.00 91.31 167 MET A C 1
ATOM 1331 O O . MET A 1 167 ? 0.118 -11.948 2.470 1.00 91.31 167 MET A O 1
ATOM 1335 N N . ARG A 1 168 ? 1.545 -11.656 0.768 1.00 89.69 168 ARG A N 1
ATOM 1336 C CA . ARG A 1 168 ? 0.888 -12.621 -0.140 1.00 89.69 168 ARG A CA 1
ATOM 1337 C C . ARG A 1 168 ? 1.095 -14.076 0.270 1.00 89.69 168 ARG A C 1
ATOM 1339 O O . ARG A 1 168 ? 0.272 -14.916 -0.071 1.00 89.69 168 ARG A O 1
ATOM 1346 N N . ASN A 1 169 ? 2.185 -14.371 0.972 1.00 89.75 169 ASN A N 1
ATOM 1347 C CA . ASN A 1 169 ? 2.470 -15.708 1.486 1.00 89.75 169 ASN A CA 1
ATOM 1348 C C . ASN A 1 169 ? 1.646 -16.044 2.736 1.00 89.75 169 ASN A C 1
ATOM 1350 O O . ASN A 1 169 ? 1.705 -17.178 3.211 1.00 89.75 169 ASN A O 1
ATOM 1354 N N . ILE A 1 170 ? 0.883 -15.085 3.270 1.00 87.12 170 ILE A N 1
ATOM 1355 C CA . ILE A 1 170 ? -0.053 -15.345 4.356 1.00 87.12 170 ILE A CA 1
ATOM 1356 C C . ILE A 1 170 ? -1.233 -16.155 3.793 1.00 87.12 170 ILE A C 1
ATOM 1358 O O . ILE A 1 170 ? -1.897 -15.692 2.861 1.00 87.12 170 ILE A O 1
ATOM 1362 N N . PRO A 1 171 ? -1.509 -17.357 4.330 1.00 76.44 171 PRO A N 1
ATOM 1363 C CA . PRO A 1 171 ? -2.492 -18.269 3.752 1.00 76.44 171 PRO A CA 1
ATOM 1364 C C . PRO A 1 171 ? -3.902 -17.662 3.635 1.00 76.44 171 PRO A C 1
ATOM 1366 O O . PRO A 1 171 ? -4.405 -17.007 4.551 1.00 76.44 171 PRO A O 1
ATOM 1369 N N . SER A 1 172 ? -4.558 -17.883 2.490 1.00 70.81 172 SER A N 1
ATOM 1370 C CA . SER A 1 172 ? -5.898 -17.350 2.189 1.00 70.81 172 SER A CA 1
ATOM 1371 C C . SER A 1 172 ? -7.055 -18.199 2.714 1.00 70.81 172 SER A C 1
ATOM 1373 O O . SER A 1 172 ? -8.183 -17.729 2.776 1.00 70.81 172 SER A O 1
ATOM 1375 N N . ASN A 1 173 ? -6.785 -19.440 3.103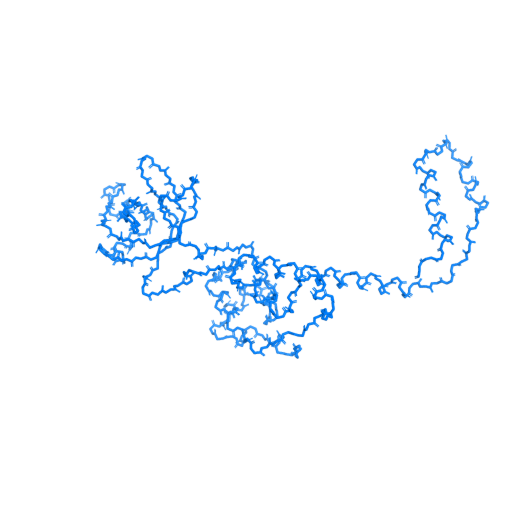 1.00 66.50 173 ASN A N 1
ATOM 1376 C CA . ASN A 1 173 ? -7.729 -20.351 3.755 1.00 66.50 173 ASN A CA 1
ATOM 1377 C C . ASN A 1 173 ? -8.084 -19.931 5.193 1.00 66.50 173 ASN A C 1
ATOM 1379 O O . ASN A 1 173 ? -8.985 -20.507 5.797 1.00 66.50 173 ASN A O 1
ATOM 1383 N N . ASN A 1 174 ? -7.410 -18.914 5.727 1.00 63.56 174 ASN A N 1
ATOM 1384 C CA . ASN A 1 174 ? -7.660 -18.386 7.055 1.00 63.56 174 ASN A CA 1
ATOM 1385 C C . ASN A 1 174 ? -8.714 -17.279 6.970 1.00 63.56 174 ASN A C 1
ATOM 1387 O O . ASN A 1 174 ? -8.371 -16.107 6.839 1.00 63.56 174 ASN A O 1
ATOM 1391 N N . THR A 1 175 ? -9.994 -17.651 7.028 1.00 68.88 175 THR A N 1
ATOM 1392 C CA . THR A 1 175 ? -11.092 -16.682 7.100 1.00 68.88 175 THR A CA 1
ATOM 1393 C C . THR A 1 175 ? -11.166 -16.073 8.499 1.00 68.88 175 THR A C 1
ATOM 1395 O O . THR A 1 175 ? -11.342 -16.773 9.508 1.00 68.88 175 THR A O 1
ATOM 1398 N N . PHE A 1 176 ? -11.036 -14.751 8.566 1.00 78.56 176 PHE A N 1
ATOM 1399 C CA . PHE A 1 176 ? -11.342 -13.991 9.772 1.00 78.56 176 PHE A CA 1
ATOM 1400 C C . PHE A 1 176 ? -12.818 -14.157 10.126 1.00 78.56 176 PHE A C 1
ATOM 1402 O O . PHE A 1 176 ? -13.672 -14.212 9.244 1.00 78.56 176 PHE A O 1
ATOM 1409 N N . GLU A 1 177 ? -13.096 -14.272 11.423 1.00 83.00 177 GLU A N 1
ATOM 1410 C CA . GLU A 1 177 ? -14.482 -14.204 11.881 1.00 83.00 177 GLU A CA 1
ATOM 1411 C C . GLU A 1 177 ? -14.972 -12.772 11.732 1.00 83.00 177 GLU A C 1
ATOM 1413 O O . GLU A 1 177 ? -14.215 -11.821 11.937 1.00 83.00 177 GLU A O 1
ATOM 1418 N N . ASP A 1 178 ? -16.234 -12.641 11.349 1.00 86.25 178 ASP A N 1
ATOM 1419 C CA . ASP A 1 178 ? -16.857 -11.340 11.217 1.00 86.25 178 ASP A CA 1
ATOM 1420 C C . ASP A 1 178 ? -17.135 -10.756 12.601 1.00 86.25 178 ASP A C 1
ATOM 1422 O O . ASP A 1 178 ? -17.827 -11.350 13.424 1.00 86.25 178 ASP A O 1
ATOM 1426 N N . GLU A 1 179 ? -16.573 -9.576 12.842 1.00 85.56 179 GLU A N 1
ATOM 1427 C CA . GLU A 1 179 ? -16.684 -8.859 14.117 1.00 85.56 179 GLU A CA 1
ATOM 1428 C C . GLU A 1 179 ? -18.043 -8.157 14.257 1.00 85.56 179 GLU A C 1
ATOM 1430 O O . GLU A 1 179 ? -18.560 -7.968 15.358 1.00 85.56 179 GLU A O 1
ATOM 1435 N N . LEU A 1 180 ? -18.645 -7.804 13.120 1.00 89.62 180 LEU A N 1
ATOM 1436 C CA . LEU A 1 180 ? -19.950 -7.165 13.020 1.00 89.62 180 LEU A CA 1
ATOM 1437 C C . LEU A 1 180 ? -21.015 -8.182 12.606 1.00 89.62 180 LEU A C 1
ATOM 1439 O O . LEU A 1 180 ? -20.779 -9.035 11.746 1.00 89.62 180 LEU A O 1
ATOM 1443 N N . SER A 1 181 ? -22.225 -8.033 13.151 1.00 92.38 181 SER A N 1
ATOM 1444 C CA . SER A 1 181 ? -23.367 -8.843 12.728 1.00 92.38 181 SER A CA 1
ATOM 1445 C C . SER A 1 181 ? -23.676 -8.637 11.240 1.00 92.38 181 SER A C 1
ATOM 1447 O O . SER A 1 181 ? -23.417 -7.581 10.654 1.00 92.38 181 SER A O 1
ATOM 1449 N N . GLU A 1 182 ? -24.250 -9.658 10.607 1.00 92.56 182 GLU A N 1
ATOM 1450 C CA . GLU A 1 182 ? -24.629 -9.602 9.192 1.00 92.56 182 GLU A CA 1
ATOM 1451 C C . GLU A 1 182 ? -25.631 -8.472 8.895 1.00 92.56 182 GLU A C 1
ATOM 1453 O O . GLU A 1 182 ? -25.498 -7.772 7.893 1.00 92.56 182 GLU A O 1
ATOM 1458 N N . ASP A 1 183 ? -26.561 -8.209 9.814 1.00 95.25 183 ASP A N 1
ATOM 1459 C CA . ASP A 1 183 ? -27.519 -7.100 9.724 1.00 95.25 183 ASP A CA 1
ATOM 1460 C C . ASP A 1 183 ? -26.826 -5.720 9.678 1.00 95.25 183 ASP A C 1
ATOM 1462 O O . ASP A 1 183 ? -27.139 -4.887 8.826 1.00 95.25 183 ASP A O 1
ATOM 1466 N N . ILE A 1 184 ? -25.816 -5.481 10.523 1.00 94.00 184 ILE A N 1
ATOM 1467 C CA . ILE A 1 184 ? -25.060 -4.217 10.499 1.00 94.00 184 ILE A CA 1
ATOM 1468 C C . ILE A 1 184 ? -24.293 -4.079 9.181 1.00 94.00 184 ILE A C 1
ATOM 1470 O O . ILE A 1 184 ? -24.328 -3.020 8.549 1.00 94.00 184 ILE A O 1
ATOM 1474 N N . ARG A 1 185 ? -23.618 -5.149 8.741 1.00 94.56 185 ARG A N 1
ATOM 1475 C CA . ARG A 1 185 ? -22.818 -5.123 7.508 1.00 94.56 185 ARG A CA 1
ATOM 1476 C C . ARG A 1 185 ? -23.668 -4.875 6.272 1.00 94.56 185 ARG A C 1
ATOM 1478 O O . ARG A 1 185 ? -23.296 -4.052 5.440 1.00 94.56 185 ARG A O 1
ATOM 1485 N N . THR A 1 186 ? -24.809 -5.547 6.164 1.00 94.25 186 THR A N 1
ATOM 1486 C CA . THR A 1 186 ? -25.732 -5.389 5.032 1.00 94.25 186 THR A CA 1
ATOM 1487 C C . THR A 1 186 ? -26.311 -3.978 4.978 1.00 94.25 186 THR A C 1
ATOM 1489 O O . THR A 1 186 ? -26.253 -3.345 3.924 1.00 94.25 186 THR A O 1
ATOM 1492 N N . ARG A 1 187 ? -26.760 -3.432 6.116 1.00 96.06 187 ARG A N 1
ATOM 1493 C CA . ARG A 1 187 ? -27.292 -2.061 6.216 1.00 96.06 187 ARG A CA 1
ATOM 1494 C C . ARG A 1 187 ? -26.267 -0.983 5.864 1.00 96.06 187 ARG A C 1
ATOM 1496 O O . ARG A 1 187 ? -26.628 0.040 5.294 1.00 96.06 187 ARG A O 1
ATOM 1503 N N . GLN A 1 188 ? -25.002 -1.193 6.223 1.00 94.62 188 GLN A N 1
ATOM 1504 C CA . GLN A 1 188 ? -23.925 -0.215 6.023 1.00 94.62 188 GLN A CA 1
ATOM 1505 C C . GLN A 1 188 ? -23.092 -0.460 4.751 1.00 94.62 188 GLN A C 1
ATOM 1507 O O . GLN A 1 188 ? -22.152 0.300 4.474 1.00 94.62 188 GLN A O 1
ATOM 1512 N N . HIS A 1 189 ? -23.450 -1.487 3.969 1.00 94.88 189 HIS A N 1
ATOM 1513 C CA . HIS A 1 189 ? -22.730 -1.960 2.782 1.00 94.88 189 HIS A CA 1
ATOM 1514 C C . HIS A 1 189 ? -21.244 -2.238 3.058 1.00 94.88 189 HIS A C 1
ATOM 1516 O O . HIS A 1 189 ? -20.361 -1.754 2.348 1.00 94.88 189 HIS A O 1
ATOM 1522 N N . LEU A 1 190 ? -20.968 -2.984 4.128 1.00 96.06 190 LEU A N 1
ATOM 1523 C CA . LEU A 1 190 ? -19.617 -3.317 4.578 1.00 96.06 190 LEU A CA 1
ATOM 1524 C C . LEU A 1 190 ? -19.206 -4.718 4.127 1.00 96.06 190 LEU A C 1
ATOM 1526 O O . LEU A 1 190 ? -20.037 -5.605 3.925 1.00 96.06 190 LEU A O 1
ATOM 1530 N N . PHE A 1 191 ? -17.900 -4.929 4.000 1.00 95.19 191 PHE A N 1
ATOM 1531 C CA . PHE A 1 191 ? -17.342 -6.249 3.733 1.00 95.19 191 PHE A CA 1
ATOM 1532 C C . PHE A 1 191 ? -17.322 -7.134 4.985 1.00 95.19 191 PHE A C 1
ATOM 1534 O O . PHE A 1 191 ? -17.443 -6.670 6.117 1.00 95.19 191 PHE A O 1
ATOM 1541 N N . SER A 1 192 ? -17.138 -8.439 4.775 1.00 93.19 192 SER A N 1
ATOM 1542 C CA . SER A 1 192 ? -16.618 -9.329 5.818 1.00 93.19 192 SER A CA 1
ATOM 1543 C C . SER A 1 192 ? -15.229 -8.893 6.261 1.00 93.19 192 SER A C 1
ATOM 1545 O O . SER A 1 192 ? -14.477 -8.378 5.429 1.00 93.19 192 SER A O 1
ATOM 1547 N N . THR A 1 193 ? -14.859 -9.179 7.508 1.00 90.44 193 THR A N 1
ATOM 1548 C CA . THR A 1 193 ? -13.552 -8.803 8.070 1.00 90.44 193 THR A CA 1
ATOM 1549 C C . THR A 1 193 ? -12.404 -9.302 7.188 1.00 90.44 193 THR A C 1
ATOM 1551 O O . THR A 1 193 ? -11.512 -8.533 6.836 1.00 90.44 193 THR A O 1
ATOM 1554 N N . ASP A 1 194 ? -12.469 -10.558 6.731 1.00 89.19 194 ASP A N 1
ATOM 1555 C CA . ASP A 1 194 ? -11.444 -11.146 5.857 1.00 89.19 194 ASP A CA 1
ATOM 1556 C C . ASP A 1 194 ? -11.293 -10.376 4.540 1.00 89.19 194 ASP A C 1
ATOM 1558 O O . ASP A 1 194 ? -10.210 -9.893 4.200 1.00 89.19 194 ASP A O 1
ATOM 1562 N N . ARG A 1 195 ? -12.407 -10.191 3.828 1.00 92.06 195 ARG A N 1
ATOM 1563 C CA . ARG A 1 195 ? -12.433 -9.427 2.579 1.00 92.06 195 ARG A CA 1
ATOM 1564 C C . ARG A 1 195 ? -11.958 -7.988 2.774 1.00 92.06 195 ARG A C 1
ATOM 1566 O O . ARG A 1 195 ? -11.222 -7.500 1.926 1.00 92.06 195 ARG A O 1
ATOM 1573 N N . ALA A 1 196 ? -12.338 -7.323 3.865 1.00 93.88 196 ALA A N 1
ATOM 1574 C CA . ALA A 1 196 ? -11.888 -5.967 4.161 1.00 93.88 196 ALA A CA 1
ATOM 1575 C C . ALA A 1 196 ? -10.362 -5.905 4.305 1.00 93.88 196 ALA A C 1
ATOM 1577 O O . ALA A 1 196 ? -9.723 -5.096 3.645 1.00 93.88 196 ALA A O 1
ATOM 1578 N N . ILE A 1 197 ? -9.753 -6.805 5.078 1.00 91.50 197 ILE A N 1
ATOM 1579 C CA . ILE A 1 197 ? -8.290 -6.849 5.240 1.00 91.50 197 ILE A CA 1
ATOM 1580 C C . ILE A 1 197 ? -7.590 -7.119 3.899 1.00 91.50 197 ILE A C 1
ATOM 1582 O O . ILE A 1 197 ? -6.573 -6.491 3.585 1.00 91.50 197 ILE A O 1
ATOM 1586 N N . ARG A 1 198 ? -8.127 -8.038 3.085 1.00 90.94 198 ARG A N 1
ATOM 1587 C CA . ARG A 1 198 ? -7.530 -8.415 1.794 1.00 90.94 198 ARG A CA 1
ATOM 1588 C C . ARG A 1 198 ? -7.644 -7.315 0.748 1.00 90.94 198 ARG A C 1
ATOM 1590 O O . ARG A 1 198 ? -6.633 -6.976 0.146 1.00 90.94 198 ARG A O 1
ATOM 1597 N N . GLU A 1 199 ? -8.831 -6.746 0.559 1.00 93.81 199 GLU A N 1
ATOM 1598 C CA . GLU A 1 199 ? -9.062 -5.648 -0.391 1.00 93.81 199 GLU A CA 1
ATOM 1599 C C . GLU A 1 199 ? -8.373 -4.359 0.060 1.00 93.81 199 GLU A C 1
ATOM 1601 O O . GLU A 1 199 ? -7.950 -3.565 -0.772 1.00 93.81 199 GLU A O 1
ATOM 1606 N N . TYR A 1 200 ? -8.189 -4.151 1.365 1.00 94.88 200 TYR A N 1
ATOM 1607 C CA . TYR A 1 200 ? -7.392 -3.029 1.844 1.00 94.88 200 TYR A CA 1
ATOM 1608 C C . TYR A 1 200 ? -5.914 -3.199 1.473 1.00 94.88 200 TYR A C 1
ATOM 1610 O O . TYR A 1 200 ? -5.292 -2.268 0.986 1.00 94.88 200 TYR A O 1
ATOM 1618 N N . ASN A 1 201 ? -5.336 -4.392 1.631 1.00 93.25 201 ASN A N 1
ATOM 1619 C CA . ASN A 1 201 ? -3.925 -4.611 1.306 1.00 93.25 201 ASN A CA 1
ATOM 1620 C C . ASN A 1 201 ? -3.658 -4.771 -0.199 1.00 93.25 201 ASN A C 1
ATOM 1622 O O . ASN A 1 201 ? -2.706 -4.202 -0.725 1.00 93.25 201 ASN A O 1
ATOM 1626 N N . PHE A 1 202 ? -4.480 -5.536 -0.908 1.00 92.62 202 PHE A N 1
ATOM 1627 C CA . PHE A 1 202 ? -4.333 -5.817 -2.336 1.00 92.62 202 PHE A CA 1
ATOM 1628 C C . PHE A 1 202 ? -5.669 -5.608 -3.049 1.00 92.62 202 PHE A C 1
ATOM 1630 O O . PHE A 1 202 ? -6.341 -6.586 -3.385 1.00 92.62 202 PHE A O 1
ATOM 1637 N N . PRO A 1 203 ? -6.061 -4.345 -3.273 1.00 93.56 203 PRO A N 1
ATOM 1638 C CA . PRO A 1 203 ? -7.355 -4.043 -3.852 1.00 93.56 203 PRO A CA 1
ATOM 1639 C C . PRO A 1 203 ? -7.474 -4.531 -5.288 1.00 93.56 203 PRO A C 1
ATOM 1641 O O . PRO A 1 203 ? -6.570 -4.348 -6.110 1.00 93.56 203 PRO A O 1
ATOM 1644 N N . THR A 1 204 ? -8.647 -5.067 -5.610 1.00 92.19 204 THR A N 1
ATOM 1645 C CA . THR A 1 204 ? -9.036 -5.369 -6.990 1.00 92.19 204 THR A CA 1
ATOM 1646 C C . THR A 1 204 ? -9.161 -4.080 -7.810 1.00 92.19 204 THR A C 1
ATOM 1648 O O . THR A 1 204 ? -8.772 -4.029 -8.975 1.00 92.19 204 THR A O 1
ATOM 1651 N N . ASN A 1 205 ? -9.703 -3.026 -7.196 1.00 92.62 205 ASN A N 1
ATOM 1652 C CA . ASN A 1 205 ? -9.766 -1.667 -7.729 1.00 92.62 205 ASN A CA 1
ATOM 1653 C C . ASN A 1 205 ? -9.908 -0.654 -6.575 1.00 92.62 205 ASN A C 1
ATOM 1655 O O . ASN A 1 205 ? -10.214 -1.040 -5.445 1.00 92.62 205 ASN A O 1
ATOM 1659 N N . MET A 1 206 ? -9.729 0.641 -6.856 1.00 92.25 206 MET A N 1
ATOM 1660 C CA . MET A 1 206 ? -9.812 1.690 -5.828 1.00 92.25 206 MET A CA 1
ATOM 1661 C C . MET A 1 206 ? -11.186 1.767 -5.140 1.00 92.25 206 MET A C 1
ATOM 1663 O O . MET A 1 206 ? -11.252 2.029 -3.947 1.00 92.25 206 MET A O 1
ATOM 1667 N N . CYS A 1 207 ? -12.281 1.440 -5.832 1.00 94.75 207 CYS A N 1
ATOM 1668 C CA . CYS A 1 207 ? -13.607 1.416 -5.208 1.00 94.75 207 CYS A CA 1
ATOM 1669 C C . CYS A 1 207 ? -13.724 0.306 -4.145 1.00 94.75 207 CYS A C 1
ATOM 1671 O O . CYS A 1 207 ? -14.251 0.538 -3.058 1.00 94.75 207 CYS A O 1
ATOM 1673 N N . MET A 1 208 ? -13.188 -0.892 -4.414 1.00 95.69 208 MET A N 1
ATOM 1674 C CA . MET A 1 208 ? -13.133 -1.964 -3.411 1.00 95.69 208 MET A CA 1
ATOM 1675 C C . MET A 1 208 ? -12.219 -1.584 -2.238 1.00 95.69 208 MET A C 1
ATOM 1677 O O . MET A 1 208 ? -12.556 -1.872 -1.089 1.00 95.69 208 MET A O 1
ATOM 1681 N N . GLN A 1 209 ? -11.109 -0.888 -2.509 1.00 95.75 209 GLN A N 1
ATOM 1682 C CA . GLN A 1 209 ? -10.209 -0.354 -1.482 1.00 95.75 209 GLN A CA 1
ATOM 1683 C C . GLN A 1 209 ? -10.937 0.611 -0.533 1.00 95.75 209 GLN A C 1
ATOM 1685 O O . GLN A 1 209 ? -10.782 0.508 0.686 1.00 95.75 209 GLN A O 1
ATOM 1690 N N . ASP A 1 210 ? -11.769 1.503 -1.074 1.00 95.94 210 ASP A N 1
ATOM 1691 C CA . ASP A 1 210 ? -12.542 2.468 -0.289 1.00 95.94 210 ASP A CA 1
ATOM 1692 C C . ASP A 1 210 ? -13.574 1.780 0.615 1.00 95.94 210 ASP A C 1
ATOM 1694 O O . ASP A 1 210 ? -13.694 2.119 1.796 1.00 95.94 210 ASP A O 1
ATOM 1698 N N . ILE A 1 211 ? -14.284 0.767 0.105 1.00 97.06 211 ILE A N 1
ATOM 1699 C CA . ILE A 1 211 ? -15.245 -0.014 0.904 1.00 97.06 211 ILE A CA 1
ATOM 1700 C C . ILE A 1 211 ? -14.520 -0.791 2.009 1.00 97.06 211 ILE A C 1
ATOM 1702 O O . ILE A 1 211 ? -14.989 -0.845 3.150 1.00 97.06 211 ILE A O 1
ATOM 1706 N N . ALA A 1 212 ? -13.358 -1.363 1.699 1.00 96.06 212 ALA A N 1
ATOM 1707 C CA . ALA A 1 212 ? -12.523 -2.054 2.670 1.00 96.06 212 ALA A CA 1
ATOM 1708 C C . ALA A 1 212 ? -12.057 -1.109 3.786 1.00 96.06 212 ALA A C 1
ATOM 1710 O O . ALA A 1 212 ? -12.247 -1.404 4.966 1.00 96.06 212 ALA A O 1
ATOM 1711 N N . ARG A 1 213 ? -11.550 0.075 3.423 1.00 95.81 213 ARG A N 1
ATOM 1712 C CA . ARG A 1 213 ? -11.171 1.125 4.374 1.00 95.81 213 ARG A CA 1
ATOM 1713 C C . ARG A 1 213 ? -12.352 1.553 5.243 1.00 95.81 213 ARG A C 1
ATOM 1715 O O . ARG A 1 213 ? -12.202 1.639 6.459 1.00 95.81 213 ARG A O 1
ATOM 1722 N N . LYS A 1 214 ? -13.523 1.792 4.639 1.00 96.50 214 LYS A N 1
ATOM 1723 C CA . LYS A 1 214 ? -14.758 2.131 5.362 1.00 96.50 214 LYS A CA 1
ATOM 1724 C C . LYS A 1 214 ? -15.125 1.035 6.361 1.00 96.50 214 LYS A C 1
ATOM 1726 O O . LYS A 1 214 ? -15.465 1.347 7.494 1.00 96.50 214 LYS A O 1
ATOM 1731 N N . THR A 1 215 ? -15.030 -0.230 5.956 1.00 95.88 215 THR A N 1
ATOM 1732 C CA . THR A 1 215 ? -15.333 -1.388 6.809 1.00 95.88 215 THR A CA 1
ATOM 1733 C C . THR A 1 215 ? -14.415 -1.441 8.026 1.00 95.88 215 THR A C 1
ATOM 1735 O O . THR A 1 215 ? -14.908 -1.549 9.146 1.00 95.88 215 THR A O 1
ATOM 1738 N N . LEU A 1 216 ? -13.101 -1.303 7.832 1.00 93.88 216 LEU A N 1
ATOM 1739 C CA . LEU A 1 216 ? -12.132 -1.325 8.932 1.00 93.88 216 LEU A CA 1
ATOM 1740 C C . LEU A 1 216 ? -12.330 -0.138 9.888 1.00 93.88 216 LEU A C 1
ATOM 1742 O O . LEU A 1 216 ? -12.428 -0.339 11.094 1.00 93.88 216 LEU A O 1
ATOM 1746 N N . ALA A 1 217 ? -12.487 1.076 9.351 1.00 94.94 217 ALA A N 1
ATOM 1747 C CA . ALA A 1 217 ? -12.714 2.276 10.158 1.00 94.94 217 ALA A CA 1
ATOM 1748 C C . ALA A 1 217 ? -14.037 2.219 10.939 1.00 94.94 217 ALA A C 1
ATOM 1750 O O . ALA A 1 217 ? -14.093 2.608 12.104 1.00 94.94 217 ALA A O 1
ATOM 1751 N N . PHE A 1 218 ? -15.105 1.711 10.314 1.00 96.06 218 PHE A N 1
ATOM 1752 C CA . PHE A 1 218 ? -16.388 1.518 10.985 1.00 96.06 218 PHE A CA 1
ATOM 1753 C C . PHE A 1 218 ? -16.264 0.510 12.126 1.00 96.06 218 PHE A C 1
ATOM 1755 O O . PHE A 1 218 ? -16.794 0.743 13.205 1.00 96.06 218 PHE A O 1
ATOM 1762 N N . THR A 1 219 ? -15.561 -0.599 11.893 1.00 93.38 219 THR A N 1
ATOM 1763 C CA . THR A 1 219 ? -15.378 -1.651 12.897 1.00 93.38 219 THR A CA 1
ATOM 1764 C C . THR A 1 219 ? -14.604 -1.124 14.106 1.00 93.38 219 THR A C 1
ATOM 1766 O O . THR A 1 219 ? -15.026 -1.327 15.241 1.00 93.38 219 THR A O 1
ATOM 1769 N N . GLU A 1 220 ? -13.531 -0.363 13.876 1.00 92.38 220 GLU A N 1
ATOM 1770 C CA . GLU A 1 220 ? -12.760 0.285 14.942 1.00 92.38 220 GLU A CA 1
ATOM 1771 C C . GLU A 1 220 ? -13.614 1.269 15.759 1.00 92.38 220 GLU A C 1
ATOM 1773 O O . GLU A 1 220 ? -13.640 1.198 16.990 1.00 92.38 220 GLU A O 1
ATOM 1778 N N . LEU A 1 221 ? -14.379 2.137 15.086 1.00 95.06 221 LEU A N 1
ATOM 1779 C CA . LEU A 1 221 ? -15.279 3.079 15.755 1.00 95.06 221 LEU A CA 1
ATOM 1780 C C . LEU A 1 221 ? -16.388 2.358 16.533 1.00 95.06 221 LEU A C 1
ATOM 1782 O O . LEU A 1 221 ? -16.711 2.744 17.652 1.00 95.06 221 LEU A O 1
ATOM 1786 N N . PHE A 1 222 ? -16.943 1.283 15.975 1.00 93.62 222 PHE A N 1
ATOM 1787 C CA . PHE A 1 222 ? -17.965 0.478 16.635 1.00 93.62 222 PHE A CA 1
ATOM 1788 C C . PHE A 1 222 ? -17.452 -0.116 17.952 1.00 93.62 222 PHE A C 1
ATOM 1790 O O . PHE A 1 222 ? -18.151 -0.062 18.964 1.00 93.62 222 PHE A O 1
ATOM 1797 N N . TYR A 1 223 ? -16.215 -0.621 17.977 1.00 91.12 223 TYR A N 1
ATOM 1798 C CA . TYR A 1 223 ? -15.600 -1.099 19.216 1.00 91.12 223 TYR A CA 1
ATOM 1799 C C . TYR A 1 223 ? -15.353 0.014 20.234 1.00 91.12 223 TYR A C 1
ATOM 1801 O O . TYR A 1 223 ? -15.558 -0.211 21.430 1.00 91.12 223 TYR A O 1
ATOM 1809 N N . LEU A 1 224 ? -14.951 1.204 19.780 1.00 92.88 224 LEU A N 1
ATOM 1810 C CA . LEU A 1 224 ? -14.788 2.362 20.656 1.00 92.88 224 LEU A CA 1
ATOM 1811 C C . LEU A 1 224 ? -16.118 2.729 21.333 1.00 92.88 224 LEU A C 1
ATOM 1813 O O . LEU A 1 224 ? -16.171 2.840 22.558 1.00 92.88 224 LEU A O 1
ATOM 1817 N N . GLU A 1 225 ? -17.198 2.831 20.558 1.00 92.50 225 GLU A N 1
ATOM 1818 C CA . GLU A 1 225 ? -18.541 3.135 21.066 1.00 92.50 225 GLU A CA 1
ATOM 1819 C C . GLU A 1 225 ? -19.056 2.051 22.018 1.00 92.50 225 GLU A C 1
ATOM 1821 O O . GLU A 1 225 ? -19.564 2.348 23.100 1.00 92.50 225 GLU A O 1
ATOM 1826 N N . LEU A 1 226 ? -18.855 0.773 21.683 1.00 90.50 226 LEU A N 1
ATOM 1827 C CA . LEU A 1 226 ? -19.189 -0.335 22.578 1.00 90.50 226 LEU A CA 1
ATOM 1828 C C . LEU A 1 226 ? -18.457 -0.239 23.920 1.00 90.50 226 LEU A C 1
ATOM 1830 O O . LEU A 1 226 ? -19.045 -0.505 24.971 1.00 90.50 226 LEU A O 1
ATOM 1834 N N . GLN A 1 227 ? -17.178 0.137 23.906 1.00 89.56 227 GLN A N 1
ATOM 1835 C CA . GLN A 1 227 ? -16.392 0.301 25.123 1.00 89.56 227 GLN A CA 1
ATOM 1836 C C . GLN A 1 227 ? -16.887 1.487 25.962 1.00 89.56 227 GLN A C 1
ATOM 1838 O O . GLN A 1 227 ? -16.975 1.367 27.188 1.00 89.56 227 GLN A O 1
ATOM 1843 N N . ILE A 1 228 ? -17.252 2.598 25.317 1.00 90.00 228 ILE A N 1
ATOM 1844 C CA . ILE A 1 228 ? -17.852 3.771 25.962 1.00 90.00 228 ILE A CA 1
ATOM 1845 C C . ILE A 1 228 ? -19.181 3.386 26.627 1.00 90.00 228 ILE A C 1
ATOM 1847 O O . ILE A 1 228 ? -19.349 3.590 27.831 1.00 90.00 228 ILE A O 1
ATOM 1851 N N . LEU A 1 229 ? -20.087 2.740 25.887 1.00 89.38 229 LEU A N 1
ATOM 1852 C CA . LEU A 1 229 ? -21.379 2.278 26.402 1.00 89.38 229 LEU A CA 1
ATOM 1853 C C . LEU A 1 229 ? -21.216 1.311 27.574 1.00 89.38 229 LEU A C 1
ATOM 1855 O O . LEU A 1 229 ? -21.885 1.456 28.597 1.00 89.38 229 LEU A O 1
ATOM 1859 N N . ARG A 1 230 ? -20.285 0.354 27.472 1.00 85.38 230 ARG A N 1
ATOM 1860 C CA . ARG A 1 230 ? -20.002 -0.579 28.568 1.00 85.38 230 ARG A CA 1
ATOM 1861 C C . ARG A 1 230 ? -19.594 0.170 29.838 1.00 85.38 230 ARG A C 1
ATOM 1863 O O . ARG A 1 230 ? -20.095 -0.145 30.916 1.00 85.38 230 ARG A O 1
ATOM 1870 N N . ASN A 1 231 ? -18.745 1.189 29.720 1.00 81.00 231 ASN A N 1
ATOM 1871 C CA . ASN A 1 231 ? -18.322 1.994 30.865 1.00 81.00 231 ASN A CA 1
ATOM 1872 C C . ASN A 1 231 ? -19.491 2.761 31.504 1.00 81.00 231 ASN A C 1
ATOM 1874 O O . ASN A 1 231 ? -19.584 2.780 32.730 1.00 81.00 231 ASN A O 1
ATOM 1878 N N . PHE A 1 232 ? -20.410 3.311 30.705 1.00 77.00 232 PHE A N 1
ATOM 1879 C CA . PHE A 1 232 ? -21.621 3.962 31.220 1.00 77.00 232 PHE A CA 1
ATOM 1880 C C . PHE A 1 232 ? -22.556 2.977 31.933 1.00 77.00 232 PHE A C 1
ATOM 1882 O O . PHE A 1 232 ? -23.042 3.263 33.026 1.00 77.00 232 PHE A O 1
ATOM 1889 N N . THR A 1 233 ? -22.755 1.775 31.382 1.00 68.56 233 THR A N 1
ATOM 1890 C CA . THR A 1 233 ? -23.645 0.775 32.000 1.00 68.56 233 THR A CA 1
ATOM 1891 C C . THR A 1 233 ? -23.164 0.280 33.367 1.00 68.56 233 THR A C 1
ATOM 1893 O O . THR A 1 233 ? -23.991 -0.045 34.218 1.00 68.56 233 THR A O 1
ATOM 1896 N N . HIS A 1 234 ? -21.850 0.263 33.616 1.00 64.69 234 HIS A N 1
ATOM 1897 C CA . HIS A 1 234 ? -21.277 -0.131 34.907 1.00 64.69 234 HIS A CA 1
ATOM 1898 C C . HIS A 1 234 ? -21.264 0.995 35.956 1.00 64.69 234 HIS A C 1
ATOM 1900 O O . HIS A 1 234 ? -21.065 0.711 37.134 1.00 64.69 234 HIS A O 1
ATOM 1906 N N . GLN A 1 235 ? -21.505 2.249 35.560 1.00 60.25 235 GLN A N 1
ATOM 1907 C CA . GLN A 1 235 ? -21.507 3.425 36.443 1.00 60.25 235 GLN A CA 1
ATOM 1908 C C . GLN A 1 235 ? -22.910 3.844 36.908 1.00 60.25 235 GLN A C 1
ATOM 1910 O O . GLN A 1 235 ? -23.099 4.961 37.388 1.00 60.25 235 GLN A O 1
ATOM 1915 N N . LYS A 1 236 ? -23.910 2.958 36.808 1.00 56.31 236 LYS A N 1
ATOM 1916 C CA . LYS A 1 236 ? -25.260 3.230 37.323 1.00 56.31 236 LYS A CA 1
ATOM 1917 C C . LYS A 1 236 ? -25.273 3.227 38.853 1.00 56.31 236 LYS A C 1
ATOM 1919 O O . LYS A 1 236 ? -25.662 2.251 39.491 1.00 56.31 236 LYS A O 1
ATOM 1924 N N . HIS A 1 237 ? -24.868 4.341 39.448 1.00 57.78 237 HIS A N 1
ATOM 1925 C CA . HIS A 1 237 ? -25.170 4.657 40.837 1.00 57.78 237 HIS A CA 1
ATOM 1926 C C . HIS A 1 237 ? -26.578 5.262 40.929 1.00 57.78 237 HIS A C 1
ATOM 1928 O O . HIS A 1 237 ? -26.997 5.992 40.031 1.00 57.78 237 HIS A O 1
ATOM 1934 N N . PRO A 1 238 ? -27.345 4.979 41.995 1.00 55.59 238 PRO A N 1
ATOM 1935 C CA . PRO A 1 238 ? -28.620 5.647 42.216 1.00 55.59 238 PRO A CA 1
ATOM 1936 C C . PRO A 1 238 ? -28.376 7.142 42.461 1.00 55.59 238 PRO A C 1
ATOM 1938 O O . PRO A 1 238 ? -27.877 7.535 43.515 1.00 55.59 238 PRO A O 1
ATOM 1941 N N . VAL A 1 239 ? -28.722 7.971 41.478 1.00 57.03 239 VAL A N 1
ATOM 1942 C CA . VAL A 1 239 ? -28.650 9.432 41.581 1.00 57.03 239 VAL A CA 1
ATOM 1943 C C . VAL A 1 239 ? -29.895 9.936 42.314 1.00 57.03 239 VAL A C 1
ATOM 1945 O O . VAL A 1 239 ? -31.023 9.581 41.964 1.00 57.03 239 VAL A O 1
ATOM 1948 N N . LYS A 1 240 ? -29.686 10.731 43.369 1.00 57.53 240 LYS A N 1
ATOM 1949 C CA . LYS A 1 240 ? -30.741 11.523 44.015 1.00 57.53 240 LYS A CA 1
ATOM 1950 C C . LYS A 1 240 ? -30.859 12.851 43.282 1.00 57.53 240 LYS A C 1
ATOM 1952 O O . LYS A 1 240 ? -29.843 13.452 42.962 1.00 57.53 240 LYS A O 1
ATOM 1957 N N . GLU A 1 241 ? -32.084 13.314 43.085 1.00 58.31 241 GLU A N 1
ATOM 1958 C CA . GLU A 1 241 ? -32.379 14.633 42.529 1.00 58.31 241 GLU A CA 1
ATOM 1959 C C . GLU A 1 241 ? -31.675 15.725 43.358 1.00 58.31 241 GLU A C 1
ATOM 1961 O O . GLU A 1 241 ? -31.931 15.883 44.556 1.00 58.31 241 GLU A O 1
ATOM 1966 N N . ILE A 1 242 ? -30.729 16.440 42.743 1.00 60.97 242 ILE A N 1
ATOM 1967 C CA . ILE A 1 242 ? -29.986 17.517 43.403 1.00 60.97 242 ILE A CA 1
ATOM 1968 C C . ILE A 1 242 ? -30.763 18.817 43.203 1.00 60.97 242 ILE A C 1
ATOM 1970 O O . ILE A 1 242 ? -30.774 19.396 42.120 1.00 60.97 242 ILE A O 1
ATOM 1974 N N . GLN A 1 243 ? -31.408 19.297 44.266 1.00 62.25 243 GLN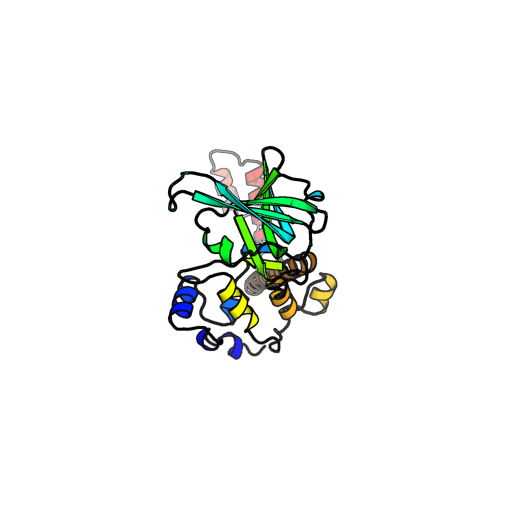 A N 1
ATOM 1975 C CA . GLN A 1 243 ? -31.935 20.660 44.298 1.00 62.25 243 GLN A CA 1
ATOM 1976 C C . GLN A 1 243 ? -30.825 21.667 44.618 1.00 62.25 243 GLN A C 1
ATOM 1978 O O . GLN A 1 243 ? -29.827 21.332 45.257 1.00 62.25 243 GLN A O 1
ATOM 1983 N N . LEU A 1 244 ? -31.032 22.918 44.193 1.00 62.78 244 LEU A N 1
ATOM 1984 C CA . LEU A 1 244 ? -30.130 24.052 44.415 1.00 62.78 244 LEU A CA 1
ATOM 1985 C C . LEU A 1 244 ? -29.667 24.099 45.875 1.00 62.78 244 LEU A C 1
ATOM 1987 O O . LEU A 1 244 ? -30.442 24.418 46.783 1.00 62.78 244 LEU A O 1
ATOM 1991 N N . THR A 1 245 ? -28.396 23.775 46.107 1.00 69.62 245 THR A N 1
ATOM 1992 C CA . THR A 1 245 ? -27.863 23.765 47.466 1.00 69.62 245 THR A CA 1
ATOM 1993 C C . THR A 1 245 ? -27.758 25.202 47.968 1.00 69.62 245 THR A C 1
ATOM 1995 O O . THR A 1 245 ? -27.393 26.131 47.245 1.00 69.62 245 THR A O 1
ATOM 1998 N N . THR A 1 246 ? -28.069 25.418 49.243 1.00 74.88 246 THR A N 1
ATOM 1999 C CA . THR A 1 246 ? -27.898 26.719 49.913 1.00 74.88 246 THR A CA 1
ATOM 2000 C C . THR A 1 246 ? -26.464 27.250 49.813 1.00 74.88 246 THR A C 1
ATOM 2002 O O . THR A 1 246 ? -26.254 28.459 49.890 1.00 74.88 246 THR A O 1
ATOM 2005 N N . LEU A 1 247 ? -25.486 26.366 49.602 1.00 80.75 247 LEU A N 1
ATOM 2006 C CA . LEU A 1 247 ? -24.080 26.690 49.369 1.00 80.75 247 LEU A CA 1
ATOM 2007 C C . LEU A 1 247 ? -23.837 27.329 48.000 1.00 80.75 247 LEU A C 1
ATOM 2009 O O . LEU A 1 247 ? -23.101 28.307 47.918 1.00 80.75 247 LEU A O 1
ATOM 2013 N N . GLU A 1 248 ? -24.492 26.839 46.949 1.00 82.31 248 GLU A N 1
ATOM 2014 C CA . GLU A 1 248 ? -24.351 27.378 45.595 1.00 82.31 248 GLU A CA 1
ATOM 2015 C C . GLU A 1 248 ? -24.831 28.834 45.523 1.00 82.31 248 GLU A C 1
ATOM 2017 O O . GLU A 1 248 ? -24.117 29.706 45.031 1.00 82.31 248 GLU A O 1
ATOM 2022 N N . LYS A 1 249 ? -25.999 29.135 46.112 1.00 83.06 249 LYS A N 1
ATOM 2023 C CA . LYS A 1 249 ? -26.511 30.516 46.190 1.00 83.06 249 LYS A CA 1
ATOM 2024 C C . LYS A 1 249 ? -25.575 31.436 46.980 1.00 83.06 249 LYS A C 1
ATOM 2026 O O . LYS A 1 249 ? -25.367 32.578 46.581 1.00 83.06 249 LYS A O 1
ATOM 2031 N N . LYS A 1 250 ? -25.005 30.943 48.088 1.00 85.50 250 LYS A N 1
ATOM 2032 C CA . LYS A 1 250 ? -24.048 31.703 48.911 1.00 85.50 250 LYS A CA 1
ATOM 2033 C C . LYS A 1 250 ? -22.747 31.984 48.165 1.00 85.50 250 LYS A C 1
ATOM 2035 O O . LYS A 1 250 ? -22.228 33.088 48.278 1.00 85.50 250 LYS A O 1
ATOM 2040 N N . LEU A 1 251 ? -22.248 31.018 47.395 1.00 86.75 251 LEU A N 1
ATOM 2041 C CA . LEU A 1 251 ? -21.043 31.186 46.590 1.00 86.75 251 LEU A CA 1
ATOM 2042 C C . LEU A 1 251 ? -21.260 32.249 45.512 1.00 86.75 251 LEU A C 1
ATOM 2044 O O . LEU A 1 251 ? -20.480 33.192 45.448 1.00 86.75 251 LEU A O 1
ATOM 2048 N N . ILE A 1 252 ? -22.348 32.150 44.739 1.00 87.56 252 ILE A N 1
ATOM 2049 C CA . ILE A 1 252 ? -22.675 33.129 43.688 1.00 87.56 252 ILE A CA 1
ATOM 2050 C C . ILE A 1 252 ? -22.808 34.539 44.283 1.00 87.56 252 ILE A C 1
ATOM 2052 O O . ILE A 1 252 ? -22.257 35.485 43.733 1.00 87.56 252 ILE A O 1
ATOM 2056 N N . ALA A 1 253 ? -23.465 34.677 45.439 1.00 87.12 253 ALA A N 1
ATOM 2057 C CA . ALA A 1 253 ? -23.618 35.964 46.122 1.00 87.12 253 ALA A CA 1
ATOM 2058 C C . ALA A 1 253 ? -22.309 36.529 46.713 1.00 87.12 253 ALA A C 1
ATOM 2060 O O . ALA A 1 253 ? -22.233 37.725 46.978 1.00 87.12 253 ALA A O 1
ATOM 2061 N N . SER A 1 254 ? -21.293 35.690 46.943 1.00 92.56 254 SER A N 1
ATOM 2062 C CA . SER A 1 254 ? -19.984 36.106 47.472 1.00 92.56 254 SER A CA 1
ATOM 2063 C C . SER A 1 254 ? -19.009 36.603 46.400 1.00 92.56 254 SER A C 1
ATOM 2065 O O . SER A 1 254 ? -17.954 37.143 46.734 1.00 92.56 254 SER A O 1
ATOM 2067 N N . LEU A 1 255 ? -19.336 36.414 45.117 1.00 90.38 255 LEU A N 1
ATOM 2068 C CA . LEU A 1 255 ? -18.469 36.815 44.016 1.00 90.38 255 LEU A CA 1
ATOM 2069 C C . LEU A 1 255 ? -18.524 38.339 43.813 1.00 90.38 255 LEU A C 1
ATOM 2071 O O . LEU A 1 255 ? -19.605 38.925 43.838 1.00 90.38 255 LEU A O 1
ATOM 2075 N N . PRO A 1 256 ? -17.384 38.998 43.537 1.00 93.19 256 PRO A N 1
ATOM 2076 C CA . PRO A 1 256 ? -17.336 40.442 43.305 1.00 93.19 256 PRO A CA 1
ATOM 2077 C C . PRO A 1 256 ? -17.838 40.855 41.905 1.00 93.19 256 PRO A C 1
ATOM 2079 O O . PRO A 1 256 ? -17.599 41.979 41.472 1.00 93.19 256 PRO A O 1
ATOM 2082 N N . PHE A 1 257 ? -18.500 39.953 41.175 1.00 91.00 257 PHE A N 1
ATOM 2083 C CA . PHE A 1 257 ? -19.015 40.159 39.822 1.00 91.00 257 PHE A CA 1
ATOM 2084 C C . PHE A 1 257 ? -20.286 39.330 39.597 1.00 91.00 257 PHE A C 1
ATOM 2086 O O . PHE A 1 257 ? -20.484 38.294 40.232 1.00 91.00 257 PHE A O 1
ATOM 2093 N N . SER A 1 258 ? -21.134 39.764 38.662 1.00 89.56 258 SER A N 1
ATOM 2094 C CA . SER A 1 258 ? -22.267 38.969 38.182 1.00 89.56 258 SER A CA 1
ATOM 2095 C C . SER A 1 258 ? -21.804 37.939 37.156 1.00 89.56 258 SER A C 1
ATOM 2097 O O . SER A 1 258 ? -20.910 38.214 36.352 1.00 89.56 258 SER A O 1
ATOM 2099 N N . LEU A 1 259 ? -22.435 36.768 37.156 1.00 89.81 259 LEU A N 1
ATOM 2100 C CA . LEU A 1 259 ? -22.155 35.737 36.163 1.00 89.81 259 LEU A CA 1
ATOM 2101 C C . LEU A 1 259 ? -22.503 36.222 34.754 1.00 89.81 259 LEU A C 1
ATOM 2103 O O . LEU A 1 259 ? -23.425 37.012 34.553 1.00 89.81 259 LEU A O 1
ATOM 2107 N N . THR A 1 260 ? -21.753 35.734 33.772 1.00 92.62 260 THR A N 1
ATOM 2108 C CA . THR A 1 260 ? -22.081 35.938 32.361 1.00 92.62 260 THR A CA 1
ATOM 2109 C C . THR A 1 260 ? -23.173 34.970 31.920 1.00 92.62 260 THR A C 1
ATOM 2111 O O . THR A 1 260 ? -23.354 33.902 32.506 1.00 92.62 260 THR A O 1
ATOM 2114 N N . GLU A 1 261 ? -23.864 35.297 30.830 1.00 91.69 261 GLU A N 1
ATOM 2115 C CA . GLU A 1 261 ? -24.918 34.446 30.265 1.00 91.69 261 GLU A CA 1
ATOM 2116 C C . GLU A 1 261 ? -24.417 33.019 29.962 1.00 91.69 261 GLU A C 1
ATOM 2118 O O . GLU A 1 261 ? -25.082 32.031 30.277 1.00 91.69 261 GLU A O 1
ATOM 2123 N N . SER A 1 262 ? -23.186 32.890 29.452 1.00 92.12 262 SER A N 1
ATOM 2124 C CA . SER A 1 262 ? -22.541 31.591 29.221 1.00 92.12 262 SER A CA 1
ATOM 2125 C C . SER A 1 262 ? -22.280 30.818 30.518 1.00 92.12 262 SER A C 1
ATOM 2127 O O . SER A 1 262 ? -22.448 29.602 30.546 1.00 92.12 262 SER A O 1
ATOM 2129 N N . GLN A 1 263 ? -21.891 31.497 31.603 1.00 89.50 263 GLN A N 1
ATOM 2130 C CA . GLN A 1 263 ? -21.668 30.858 32.906 1.00 89.50 263 GLN A CA 1
ATOM 2131 C C . GLN A 1 263 ? -22.983 30.383 33.531 1.00 89.50 263 GLN A C 1
ATOM 2133 O O . GLN A 1 263 ? -23.044 29.283 34.077 1.00 89.50 263 GLN A O 1
ATOM 2138 N N . GLU A 1 264 ? -24.055 31.168 33.413 1.00 87.94 264 GLU A N 1
ATOM 2139 C CA . GLU A 1 264 ? -25.385 30.750 33.863 1.00 87.94 264 GLU A CA 1
ATOM 2140 C C . GLU A 1 264 ? -25.915 29.555 33.067 1.00 87.94 264 GLU A C 1
ATOM 2142 O O . GLU A 1 264 ? -26.535 28.656 33.641 1.00 87.94 264 GLU A O 1
ATOM 2147 N N . LYS A 1 265 ? -25.650 29.523 31.756 1.00 89.88 265 LYS A N 1
ATOM 2148 C CA . LYS A 1 265 ? -26.016 28.401 30.890 1.00 89.88 265 LYS A CA 1
ATOM 2149 C C . LYS A 1 265 ? -25.297 27.115 31.303 1.00 89.88 265 LYS A C 1
ATOM 2151 O O . LYS A 1 265 ? -25.963 26.109 31.525 1.00 89.88 265 LYS A O 1
ATOM 2156 N N . VAL A 1 266 ? -23.981 27.173 31.514 1.00 90.44 266 VAL A N 1
ATOM 2157 C CA . VAL A 1 266 ? -23.188 26.021 31.977 1.00 90.44 266 VAL A CA 1
ATOM 2158 C C . VAL A 1 266 ? -23.647 25.540 33.358 1.00 90.44 266 VAL A C 1
ATOM 2160 O O . VAL A 1 266 ? -23.764 24.340 33.580 1.00 90.44 266 VAL A O 1
ATOM 2163 N N . LEU A 1 267 ? -23.980 26.445 34.287 1.00 86.56 267 LEU A N 1
ATOM 2164 C CA . LEU A 1 267 ? -24.529 26.046 35.590 1.00 86.56 267 LEU A CA 1
ATOM 2165 C C . LEU A 1 267 ? -25.879 25.331 35.462 1.00 86.56 267 LEU A C 1
ATOM 2167 O O . LEU A 1 267 ? -26.136 24.379 36.196 1.00 86.56 267 LEU A O 1
ATOM 2171 N N . LYS A 1 268 ? -26.749 25.767 34.542 1.00 84.88 268 LYS A N 1
ATOM 2172 C CA . LYS A 1 268 ? -28.010 25.065 34.255 1.00 84.88 268 LYS A CA 1
ATOM 2173 C C . LYS A 1 268 ? -27.760 23.681 33.654 1.00 84.88 268 LYS A C 1
ATOM 2175 O O . LYS A 1 268 ? -28.410 22.740 34.094 1.00 84.88 268 LYS A O 1
ATOM 2180 N N . GLU A 1 269 ? -26.819 23.554 32.719 1.00 85.81 269 GLU A N 1
ATOM 2181 C CA . GLU A 1 269 ? -26.429 22.272 32.111 1.00 85.81 269 GLU A CA 1
ATOM 2182 C C . GLU A 1 269 ? -25.881 21.301 33.167 1.00 85.81 269 GLU A C 1
ATOM 2184 O O . GLU A 1 269 ? -26.407 20.205 33.307 1.00 85.81 269 GLU A O 1
ATOM 2189 N N . ILE A 1 270 ? -24.944 21.737 34.019 1.00 84.94 270 ILE A N 1
ATOM 2190 C CA . ILE A 1 270 ? -24.394 20.907 35.107 1.00 84.94 270 ILE A CA 1
ATOM 2191 C C . ILE A 1 270 ? -25.492 20.449 36.076 1.00 84.94 270 ILE A C 1
ATOM 2193 O O . ILE A 1 270 ? -25.515 19.291 36.484 1.00 84.94 270 ILE A O 1
ATOM 2197 N N . ARG A 1 271 ? -26.418 21.338 36.465 1.00 79.69 271 ARG A N 1
ATOM 2198 C CA . ARG A 1 271 ? -27.548 20.963 37.336 1.00 79.69 271 ARG A CA 1
ATOM 2199 C C . ARG A 1 271 ? -28.468 19.953 36.656 1.00 79.69 271 ARG A C 1
ATOM 2201 O O . ARG A 1 271 ? -28.939 19.029 37.316 1.00 79.69 271 ARG A O 1
ATOM 2208 N N . SER A 1 272 ? -28.731 20.139 35.364 1.00 79.00 272 SER A N 1
ATOM 2209 C CA . SER A 1 272 ? -29.523 19.212 34.560 1.00 79.00 272 SER A CA 1
ATOM 2210 C C . SER A 1 272 ? -28.854 17.841 34.521 1.00 79.00 272 SER A C 1
ATOM 2212 O O . SER A 1 272 ? -29.488 16.869 34.902 1.00 79.00 272 SER A O 1
ATOM 2214 N N . ASP A 1 273 ? -27.562 17.765 34.207 1.00 76.62 273 ASP A N 1
ATOM 2215 C CA . ASP A 1 273 ? -26.799 16.510 34.153 1.00 76.62 273 ASP A CA 1
ATOM 2216 C C . ASP A 1 273 ? -26.719 15.802 35.514 1.00 76.62 273 ASP A C 1
ATOM 2218 O O . ASP A 1 273 ? -26.793 14.580 35.595 1.00 76.62 273 ASP A O 1
ATOM 2222 N N . LEU A 1 274 ? -26.605 16.562 36.608 1.00 74.81 274 LEU A N 1
ATOM 2223 C CA . LEU A 1 274 ? -26.580 16.025 37.973 1.00 74.81 274 LEU A CA 1
ATOM 2224 C C . LEU A 1 274 ? -27.955 15.557 38.480 1.00 74.81 274 LEU A C 1
ATOM 2226 O O . LEU A 1 274 ? -28.017 14.768 39.424 1.00 74.81 274 LEU A O 1
ATOM 2230 N N . SER A 1 275 ? -29.049 16.072 37.913 1.00 70.12 275 SER A N 1
ATOM 2231 C CA . SER A 1 275 ? -30.427 15.722 38.295 1.00 70.12 275 SER A CA 1
ATOM 2232 C C . SER A 1 275 ? -31.077 14.718 37.343 1.00 70.12 275 SER A C 1
ATOM 2234 O O . SER A 1 275 ? -31.974 13.981 37.761 1.00 70.12 275 SER A O 1
ATOM 2236 N N . HIS A 1 276 ? -30.612 14.643 36.095 1.00 59.38 276 HIS A N 1
ATOM 2237 C CA . HIS A 1 276 ? -31.090 13.684 35.118 1.00 59.38 276 HIS A CA 1
ATOM 2238 C C . HIS A 1 276 ? -30.594 12.281 35.440 1.00 59.38 276 HIS A C 1
ATOM 2240 O O . HIS A 1 276 ? -29.409 11.991 35.592 1.00 59.38 276 HIS A O 1
ATOM 2246 N N . LYS A 1 277 ? -31.561 11.372 35.487 1.00 54.81 277 LYS A N 1
ATOM 2247 C CA . LYS A 1 277 ? -31.343 9.936 35.474 1.00 54.81 277 LYS A CA 1
ATOM 2248 C C . LYS A 1 277 ? -31.360 9.478 34.015 1.00 54.81 277 LYS A C 1
ATOM 2250 O O . LYS A 1 277 ? -32.360 8.933 33.566 1.00 54.81 277 LYS A O 1
ATOM 2255 N N . GLU A 1 278 ? -30.293 9.717 33.269 1.00 46.81 278 GLU A N 1
ATOM 2256 C CA . GLU A 1 278 ? -30.126 9.151 31.922 1.00 46.81 278 GLU A CA 1
ATOM 2257 C C . GLU A 1 278 ? -28.773 8.425 31.874 1.00 46.81 278 GLU A C 1
ATOM 2259 O O . GLU A 1 278 ? -27.760 9.002 32.247 1.00 46.81 278 GLU A O 1
ATOM 2264 N N . MET A 1 279 ? -28.646 7.144 31.516 1.00 43.56 279 MET A N 1
ATOM 2265 C CA . MET A 1 279 ? -29.583 6.149 30.988 1.00 43.56 279 MET A CA 1
ATOM 2266 C C . MET A 1 279 ? -29.143 4.754 31.447 1.00 43.56 279 MET A C 1
ATOM 2268 O O . MET A 1 279 ? -27.931 4.448 31.452 1.00 43.56 279 MET A O 1
#